Protein AF-A0A150GEH4-F1 (afdb_monomer)

Sequence (224 aa):
MGRQHSASLASLALLVAGAVPAAELPLIIPTVPAAAEEDGPTMVAPDAPSLEVRMNTCTDVAPGTRHTCEQQRLFGKCDAEYMTRYNYCAKTCGRAPCKACDDVQPTSEYNCTQQAEFGKCGESWMIEGGYCARTCNRLPCPPSKQEMEDAALAYSKQQKKARGEGAAAETPAPAPAPTPASVPAPAPAPAPATSPSSAPAPAADSGQAGQDFIPFPGPQGPQK

Foldseek 3Di:
DDDDDDDDDDDDDDDDDDDDDDDDDPPPPPPPPPPPPPPPQPQCAPPHDDLVCLQQDQDAAGSYDPDGLLRCLLQVCCPPPCCVVSVHGCQLAQHPPHNRQDQAAPDPPDGLLVCVVVVVLPPPCCVVVSHSNVNSVPDSHRDDPVSSVVSVVVVVVVVVVVVVVPPDDDDDDDDPDPDDDPDPDDDDDDDDDDDDDDDDDDDDDDDDDDPPDDDDDDDDDDDD

Structure (mmCIF, N/CA/C/O backbone):
data_AF-A0A150GEH4-F1
#
_entry.id   AF-A0A150GEH4-F1
#
loop_
_atom_site.group_PDB
_atom_site.id
_atom_site.type_symbol
_atom_site.label_atom_id
_atom_site.label_alt_id
_atom_site.label_comp_id
_atom_site.label_asym_id
_atom_site.label_entity_id
_atom_site.label_seq_id
_atom_site.pdbx_PDB_ins_code
_atom_site.Cartn_x
_atom_site.Cartn_y
_atom_site.Cartn_z
_atom_site.occupancy
_atom_site.B_iso_or_equiv
_atom_site.auth_seq_id
_atom_site.auth_comp_id
_atom_site.auth_asym_id
_atom_site.auth_atom_id
_atom_site.pdbx_PDB_model_num
ATOM 1 N N . MET A 1 1 ? -53.383 17.070 2.706 1.00 50.44 1 MET A N 1
ATOM 2 C CA . MET A 1 1 ? -53.110 17.279 1.265 1.00 50.44 1 MET A CA 1
ATOM 3 C C . MET A 1 1 ? -52.001 16.300 0.883 1.00 50.44 1 MET A C 1
ATOM 5 O O . MET A 1 1 ? -50.893 16.486 1.339 1.00 50.44 1 MET A O 1
ATOM 9 N N . GLY A 1 2 ? -52.209 15.145 0.257 1.00 55.94 2 GLY A N 1
ATOM 10 C CA . GLY A 1 2 ? -53.138 14.819 -0.818 1.00 55.94 2 GLY A CA 1
ATOM 11 C C . GLY A 1 2 ? -52.381 14.828 -2.147 1.00 55.94 2 GLY A C 1
ATOM 12 O O . GLY A 1 2 ? -52.419 15.841 -2.832 1.00 55.94 2 GLY A O 1
ATOM 13 N N . ARG A 1 3 ? -51.687 13.731 -2.489 1.00 54.00 3 ARG A N 1
ATOM 14 C CA . ARG A 1 3 ? -51.352 13.377 -3.880 1.00 54.00 3 ARG A CA 1
ATOM 15 C C . ARG A 1 3 ? -50.984 11.897 -3.999 1.00 54.00 3 ARG A C 1
ATOM 17 O O . ARG A 1 3 ? -49.867 11.478 -3.722 1.00 54.00 3 ARG A O 1
ATOM 24 N N . GLN A 1 4 ? -52.000 11.135 -4.386 1.00 58.84 4 GLN A N 1
ATOM 25 C CA . GLN A 1 4 ? -51.890 9.854 -5.072 1.00 58.84 4 GLN A CA 1
ATOM 26 C C . GLN A 1 4 ? -51.384 10.096 -6.500 1.00 58.84 4 GLN A C 1
ATOM 28 O O . GLN A 1 4 ? -51.776 11.102 -7.080 1.00 58.84 4 GLN A O 1
ATOM 33 N N . HIS A 1 5 ? -50.591 9.174 -7.047 1.00 51.47 5 HIS A N 1
ATOM 34 C CA . HIS A 1 5 ? -50.600 8.733 -8.453 1.00 51.47 5 HIS A CA 1
ATOM 35 C C . HIS A 1 5 ? -49.928 7.350 -8.453 1.00 51.47 5 HIS A C 1
ATOM 37 O O . HIS A 1 5 ? -48.774 7.225 -8.065 1.00 51.47 5 HIS A O 1
ATOM 43 N N . SER A 1 6 ? -50.703 6.272 -8.535 1.00 60.06 6 SER A N 1
ATOM 44 C CA . SER A 1 6 ? -51.209 5.640 -9.764 1.00 60.06 6 SER A CA 1
ATOM 45 C C . SER A 1 6 ? -50.239 4.590 -10.293 1.00 60.06 6 SER A C 1
ATOM 47 O O . SER A 1 6 ? -49.127 4.879 -10.721 1.00 60.06 6 SER A O 1
ATOM 49 N N . ALA A 1 7 ? -50.728 3.356 -10.233 1.00 50.25 7 ALA A N 1
ATOM 50 C CA . ALA A 1 7 ? -50.153 2.154 -10.796 1.00 50.25 7 ALA A CA 1
ATOM 51 C C . ALA A 1 7 ? -49.955 2.267 -12.315 1.00 50.25 7 ALA A C 1
ATOM 53 O O . ALA A 1 7 ? -50.787 2.851 -13.008 1.00 50.25 7 ALA A O 1
ATOM 54 N N . SER A 1 8 ? -48.915 1.610 -12.831 1.00 60.09 8 SER A N 1
ATOM 55 C CA . SER A 1 8 ? -48.901 1.133 -14.211 1.00 60.09 8 SER A CA 1
ATOM 56 C C . SER A 1 8 ? -48.585 -0.356 -14.208 1.00 60.09 8 SER A C 1
ATOM 58 O O . SER A 1 8 ? -47.516 -0.795 -13.783 1.00 60.09 8 SER A O 1
ATOM 60 N N . LEU A 1 9 ? -49.600 -1.116 -14.600 1.00 51.53 9 LEU A N 1
ATOM 61 C CA . LEU A 1 9 ? -49.586 -2.551 -14.809 1.00 51.53 9 LEU A CA 1
ATOM 62 C C . LEU A 1 9 ? -48.896 -2.882 -16.137 1.00 51.53 9 LEU A C 1
ATOM 64 O O . LEU A 1 9 ? -49.069 -2.181 -17.126 1.00 51.53 9 LEU A O 1
ATOM 68 N N . ALA A 1 10 ? -48.240 -4.040 -16.127 1.00 49.59 10 ALA A N 1
ATOM 69 C CA . ALA A 1 10 ? -48.164 -5.005 -17.217 1.00 49.59 10 ALA A CA 1
ATOM 70 C C . ALA A 1 10 ? -47.554 -4.564 -18.562 1.00 49.59 10 ALA A C 1
ATOM 72 O O . ALA A 1 10 ? -48.184 -3.926 -19.400 1.00 49.59 10 ALA A O 1
ATOM 73 N N . SER A 1 11 ? -46.400 -5.151 -18.877 1.00 58.03 11 SER A N 1
ATOM 74 C CA . SER A 1 11 ? -46.252 -5.827 -20.167 1.00 58.03 11 SER A CA 1
ATOM 75 C C . SER A 1 11 ? -45.396 -7.075 -20.008 1.00 58.03 11 SER A C 1
ATOM 77 O O . SER A 1 11 ? -44.188 -7.036 -19.797 1.00 58.03 11 SER A O 1
ATOM 79 N N . LEU A 1 12 ? -46.123 -8.185 -20.068 1.00 53.19 12 LEU A N 1
ATOM 80 C CA . LEU A 1 12 ? -45.674 -9.536 -20.333 1.00 53.19 12 LEU A CA 1
ATOM 81 C C . LEU A 1 12 ? -44.946 -9.541 -21.689 1.00 53.19 12 LEU A C 1
ATOM 83 O O . LEU A 1 12 ? -45.550 -9.203 -22.704 1.00 53.19 12 LEU A O 1
ATOM 87 N N . ALA A 1 13 ? -43.685 -9.957 -21.725 1.00 56.91 13 ALA A N 1
ATOM 88 C CA . ALA A 1 13 ? -43.035 -10.388 -22.958 1.00 56.91 13 ALA A CA 1
ATOM 89 C C . ALA A 1 13 ? -42.365 -11.734 -22.691 1.00 56.91 13 ALA A C 1
ATOM 91 O O . ALA A 1 13 ? -41.235 -11.838 -22.221 1.00 56.91 13 ALA A O 1
ATOM 92 N N . LEU A 1 14 ? -43.163 -12.765 -22.947 1.00 55.66 14 LEU A N 1
ATOM 93 C CA . LEU A 1 14 ? -42.787 -14.160 -23.059 1.00 55.66 14 LEU A CA 1
ATOM 94 C C . LEU A 1 14 ? -41.805 -14.286 -24.238 1.00 55.66 14 LEU A C 1
ATOM 96 O O . LEU A 1 14 ? -42.205 -14.063 -25.380 1.00 55.66 14 LEU A O 1
ATOM 100 N N . LEU A 1 15 ? -40.541 -14.633 -23.989 1.00 56.28 15 LEU A N 1
ATOM 101 C CA . LEU A 1 15 ? -39.619 -15.031 -25.054 1.00 56.28 15 LEU A CA 1
ATOM 102 C C . LEU A 1 15 ? -39.201 -16.487 -24.857 1.00 56.28 15 LEU A C 1
ATOM 104 O O . LEU A 1 15 ? -38.452 -16.863 -23.961 1.00 56.28 15 LEU A O 1
ATOM 108 N N . VAL A 1 16 ? -39.841 -17.263 -25.722 1.00 58.97 16 VAL A N 1
ATOM 109 C CA . VAL A 1 16 ? -39.728 -18.669 -26.079 1.00 58.97 16 VAL A CA 1
ATOM 110 C C . VAL A 1 16 ? -38.297 -19.207 -26.017 1.00 58.97 16 VAL A C 1
ATOM 112 O O . VAL A 1 16 ? -37.364 -18.642 -26.583 1.00 58.97 16 VAL A O 1
ATOM 115 N N . ALA A 1 17 ? -38.180 -20.369 -25.374 1.00 52.19 17 ALA A N 1
ATOM 116 C CA . ALA A 1 17 ? -37.028 -21.250 -25.402 1.00 52.19 17 ALA A CA 1
ATOM 117 C C . ALA A 1 17 ? -36.706 -21.710 -26.834 1.00 52.19 17 ALA A C 1
ATOM 119 O O . ALA A 1 17 ? -37.522 -22.359 -27.487 1.00 52.19 17 ALA A O 1
ATOM 120 N N . GLY A 1 18 ? -35.491 -21.414 -27.293 1.00 48.94 18 GLY A N 1
ATOM 121 C CA . GLY A 1 18 ? -34.882 -22.027 -28.469 1.00 48.94 18 GLY A CA 1
ATOM 122 C C . GLY A 1 18 ? -33.738 -22.934 -28.033 1.00 48.94 18 GLY A C 1
ATOM 123 O O . GLY A 1 18 ? -32.644 -22.455 -27.750 1.00 48.94 18 GLY A O 1
ATOM 124 N N . ALA A 1 19 ? -34.002 -24.238 -27.956 1.00 46.84 19 ALA A N 1
ATOM 125 C CA . ALA A 1 19 ? -32.971 -25.261 -27.852 1.00 46.84 19 ALA A CA 1
ATOM 126 C C . ALA A 1 19 ? -32.267 -25.383 -29.211 1.00 46.84 19 ALA A C 1
ATOM 128 O O . ALA A 1 19 ? -32.908 -25.695 -30.214 1.00 46.84 19 ALA A O 1
ATOM 129 N N . VAL A 1 20 ? -30.960 -25.121 -29.246 1.00 56.00 20 VAL A N 1
ATOM 130 C CA . VAL A 1 20 ? -30.128 -25.320 -30.438 1.00 56.00 20 VAL A CA 1
ATOM 131 C C . VAL A 1 20 ? -29.410 -26.666 -30.287 1.00 56.00 20 VAL A C 1
ATOM 133 O O . VAL A 1 20 ? -28.774 -26.881 -29.252 1.00 56.00 20 VAL A O 1
ATOM 136 N N . PRO A 1 21 ? -29.519 -27.593 -31.256 1.00 49.38 21 PRO A N 1
ATOM 137 C CA . PRO A 1 21 ? -28.840 -28.877 -31.185 1.00 49.38 21 PRO A CA 1
ATOM 138 C C . PRO A 1 21 ? -27.325 -28.704 -31.329 1.00 49.38 21 PRO A C 1
ATOM 140 O O . PRO A 1 21 ? -26.840 -27.946 -32.170 1.00 49.38 21 PRO A O 1
ATOM 143 N N . ALA A 1 22 ? -26.598 -29.448 -30.497 1.00 51.19 22 ALA A N 1
ATOM 144 C CA . ALA A 1 22 ? -25.159 -29.625 -30.570 1.00 51.19 22 ALA A CA 1
ATOM 145 C C . ALA A 1 22 ? -24.786 -30.295 -31.901 1.00 51.19 22 ALA A C 1
ATOM 147 O O . ALA A 1 22 ? -24.994 -31.492 -32.087 1.00 51.19 22 ALA A O 1
ATOM 148 N N . ALA A 1 23 ? -24.248 -29.508 -32.828 1.00 48.34 23 ALA A N 1
ATOM 149 C CA . ALA A 1 23 ? -23.474 -30.015 -33.947 1.00 48.34 23 ALA A CA 1
ATOM 150 C C . ALA A 1 23 ? -21.998 -29.968 -33.542 1.00 48.34 23 ALA A C 1
ATOM 152 O O . ALA A 1 23 ? -21.401 -28.896 -33.440 1.00 48.34 23 ALA A O 1
ATOM 153 N N . GLU A 1 24 ? -21.437 -31.146 -33.271 1.00 53.56 24 GLU A N 1
ATOM 154 C CA . GLU A 1 24 ? -19.998 -31.363 -33.186 1.00 53.56 24 GLU A CA 1
ATOM 155 C C . GLU A 1 24 ? -19.352 -31.006 -34.529 1.00 53.56 24 GLU A C 1
ATOM 157 O O . GLU A 1 24 ? -19.549 -31.675 -35.542 1.00 53.56 24 GLU A O 1
ATOM 162 N N . LEU A 1 25 ? -18.556 -29.942 -34.521 1.00 57.78 25 LEU A N 1
ATOM 163 C CA . LEU A 1 25 ? -17.506 -29.711 -35.501 1.00 57.78 25 LEU A CA 1
ATOM 164 C C . LEU A 1 25 ? -16.174 -29.940 -34.779 1.00 57.78 25 LEU A C 1
ATOM 166 O O . LEU A 1 25 ? -15.948 -29.302 -33.746 1.00 57.78 25 LEU A O 1
ATOM 170 N N . PRO A 1 26 ? -15.273 -30.801 -35.288 1.00 57.47 26 PRO A N 1
ATOM 171 C CA . PRO A 1 26 ? -13.915 -30.866 -34.780 1.00 57.47 26 PRO A CA 1
ATOM 172 C C . PRO A 1 26 ? -13.216 -29.552 -35.140 1.00 57.47 26 PRO A C 1
ATOM 174 O O . PRO A 1 26 ? -12.715 -29.369 -36.250 1.00 57.47 26 PRO A O 1
ATOM 177 N N . LEU A 1 27 ? -13.204 -28.610 -34.196 1.00 48.94 27 LEU A N 1
ATOM 178 C CA . LEU A 1 27 ? -12.281 -27.487 -34.226 1.00 48.94 27 LEU A CA 1
ATOM 179 C C . LEU A 1 27 ? -10.877 -28.062 -34.061 1.00 48.94 27 LEU A C 1
ATOM 181 O O . LEU A 1 27 ? -10.396 -28.306 -32.957 1.00 48.94 27 LEU A O 1
ATOM 185 N N . ILE A 1 28 ? -10.225 -28.279 -35.198 1.00 59.44 28 ILE A N 1
ATOM 186 C CA . ILE A 1 28 ? -8.775 -28.319 -35.299 1.00 59.44 28 ILE A CA 1
ATOM 187 C C . ILE A 1 28 ? -8.320 -26.917 -34.895 1.00 59.44 28 ILE A C 1
ATOM 189 O O . ILE A 1 28 ? -8.289 -25.994 -35.707 1.00 59.44 28 ILE A O 1
ATOM 193 N N . ILE A 1 29 ? -8.070 -26.734 -33.600 1.00 61.09 29 ILE A N 1
ATOM 194 C CA . ILE A 1 29 ? -7.433 -25.532 -33.079 1.00 61.09 29 ILE A CA 1
ATOM 195 C C . ILE A 1 29 ? -6.031 -25.532 -33.693 1.00 61.09 29 ILE A C 1
ATOM 197 O O . ILE A 1 29 ? -5.277 -26.476 -33.440 1.00 61.09 29 ILE A O 1
ATO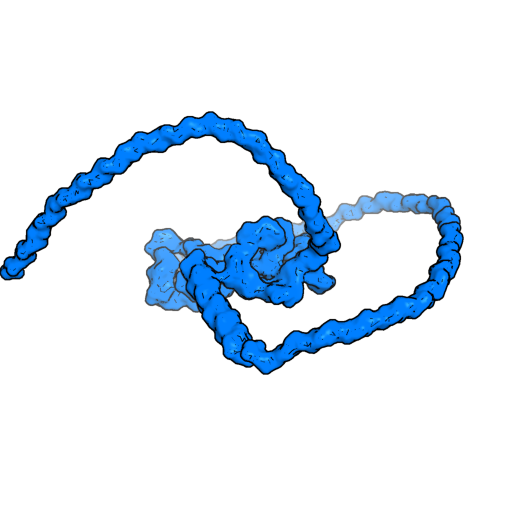M 201 N N . PRO A 1 30 ? -5.648 -24.534 -34.510 1.00 46.34 30 PRO A N 1
ATOM 202 C CA . PRO A 1 30 ? -4.249 -24.370 -34.842 1.00 46.34 30 PRO A CA 1
ATOM 203 C C . PRO A 1 30 ? -3.533 -24.128 -33.516 1.00 46.34 30 PRO A C 1
ATOM 205 O O . PRO A 1 30 ? -3.757 -23.112 -32.857 1.00 46.34 30 PRO A O 1
ATOM 208 N N . THR A 1 31 ? -2.706 -25.084 -33.096 1.00 55.12 31 THR A N 1
ATOM 209 C CA . THR A 1 31 ? -1.668 -24.846 -32.099 1.00 55.12 31 THR A CA 1
ATOM 210 C C . THR A 1 31 ? -0.740 -23.813 -32.713 1.00 55.12 31 THR A C 1
ATOM 212 O O . THR A 1 31 ? 0.242 -24.139 -33.373 1.00 55.12 31 THR A O 1
ATOM 215 N N . VAL A 1 32 ? -1.110 -22.544 -32.563 1.00 52.19 32 VAL A N 1
ATOM 216 C CA . VAL A 1 32 ? -0.176 -21.447 -32.717 1.00 52.19 32 VAL A CA 1
ATOM 217 C C . VAL A 1 32 ? 0.863 -21.733 -31.641 1.00 52.19 32 VAL A C 1
ATOM 219 O O . VAL A 1 32 ? 0.484 -21.792 -30.465 1.00 52.19 32 VAL A O 1
ATOM 222 N N . PRO A 1 33 ? 2.132 -22.004 -31.989 1.00 44.50 33 PRO A N 1
ATOM 223 C CA . PRO A 1 33 ? 3.159 -21.960 -30.976 1.00 44.50 33 PRO A CA 1
ATOM 224 C C . PRO A 1 33 ? 3.062 -20.545 -30.424 1.00 44.50 33 PRO A C 1
ATOM 226 O O . PRO A 1 33 ? 3.241 -19.571 -31.159 1.00 44.50 33 PRO A O 1
ATOM 229 N N . ALA A 1 34 ? 2.673 -20.436 -29.153 1.00 44.03 34 ALA A N 1
ATOM 230 C CA . ALA A 1 34 ? 2.977 -19.252 -28.390 1.00 44.03 34 ALA A CA 1
ATOM 231 C C . ALA A 1 34 ? 4.451 -19.005 -28.681 1.00 44.03 34 ALA A C 1
ATOM 233 O O . ALA A 1 34 ? 5.289 -19.859 -28.381 1.00 44.03 34 ALA A O 1
ATOM 234 N N . ALA A 1 35 ? 4.743 -17.908 -29.379 1.00 38.00 35 ALA A N 1
ATOM 235 C CA . ALA A 1 35 ? 6.059 -17.333 -29.309 1.00 38.00 35 ALA A CA 1
ATOM 236 C C . ALA A 1 35 ? 6.307 -17.221 -27.809 1.00 38.00 35 ALA A C 1
ATOM 238 O O . ALA A 1 35 ? 5.648 -16.445 -27.115 1.00 38.00 35 ALA A O 1
ATOM 239 N N . ALA A 1 36 ? 7.131 -18.134 -27.307 1.00 42.88 36 ALA A N 1
ATOM 240 C CA . ALA A 1 36 ? 7.768 -17.984 -26.036 1.00 42.88 36 ALA A CA 1
ATOM 241 C C . ALA A 1 36 ? 8.546 -16.682 -26.199 1.00 42.88 36 ALA A C 1
ATOM 243 O O . ALA A 1 36 ? 9.630 -16.656 -26.779 1.00 42.88 36 ALA A O 1
ATOM 244 N N . GLU A 1 37 ? 7.939 -15.573 -25.781 1.00 42.69 37 GLU A N 1
ATOM 245 C CA . GLU A 1 37 ? 8.734 -14.514 -25.203 1.00 42.69 37 GLU A CA 1
ATOM 246 C C . GLU A 1 37 ? 9.426 -15.180 -24.023 1.00 42.69 37 GLU A C 1
ATOM 248 O O . GLU A 1 37 ? 8.883 -15.303 -22.927 1.00 42.69 37 GLU A O 1
ATOM 253 N N . GLU A 1 38 ? 10.627 -15.680 -24.288 1.00 45.56 38 GLU A N 1
ATOM 254 C CA . GLU A 1 38 ? 11.628 -15.981 -23.282 1.00 45.56 38 GLU A CA 1
ATOM 255 C C . GLU A 1 38 ? 12.129 -14.664 -22.664 1.00 45.56 38 GLU A C 1
ATOM 257 O O . GLU A 1 38 ? 13.325 -14.422 -22.561 1.00 45.56 38 GLU A O 1
ATOM 262 N N . ASP A 1 39 ? 11.210 -13.798 -22.228 1.00 44.72 39 ASP A N 1
ATOM 263 C CA . ASP A 1 39 ? 11.469 -12.859 -21.145 1.00 44.72 39 ASP A CA 1
ATOM 264 C C . ASP A 1 39 ? 11.156 -13.632 -19.862 1.00 44.72 39 ASP A C 1
ATOM 266 O O . ASP A 1 39 ? 10.099 -13.515 -19.234 1.00 44.72 39 ASP A O 1
ATOM 270 N N . GLY A 1 40 ? 12.072 -14.547 -19.529 1.00 47.03 40 GLY A N 1
ATOM 271 C CA . GLY A 1 40 ? 12.089 -15.172 -18.216 1.00 47.03 40 GLY A CA 1
ATOM 272 C C . GLY A 1 40 ? 12.002 -14.070 -17.157 1.00 47.03 40 GLY A C 1
ATOM 273 O O . GLY A 1 40 ? 12.552 -12.988 -17.365 1.00 47.03 40 GLY A O 1
ATOM 274 N N . PRO A 1 41 ? 11.297 -14.295 -16.036 1.00 48.12 41 PRO A N 1
ATOM 275 C CA . PRO A 1 41 ? 10.984 -13.253 -15.078 1.00 48.12 41 PRO A CA 1
ATOM 276 C C . PRO A 1 41 ? 12.265 -12.684 -14.468 1.00 48.12 41 PRO A C 1
ATOM 278 O O . PRO A 1 41 ? 12.675 -13.063 -13.375 1.00 48.12 41 PRO A O 1
ATOM 281 N N . THR A 1 42 ? 12.803 -11.638 -15.086 1.00 50.88 42 THR A N 1
ATOM 282 C CA . THR A 1 42 ? 13.604 -10.626 -14.400 1.00 50.88 42 THR A CA 1
ATOM 283 C C . THR A 1 42 ? 12.633 -9.724 -13.622 1.00 50.88 42 THR A C 1
ATOM 285 O O . THR A 1 42 ? 12.670 -8.502 -13.690 1.00 50.88 42 THR A O 1
ATOM 288 N N . MET A 1 43 ? 11.681 -10.342 -12.908 1.00 57.34 43 MET A N 1
ATOM 289 C CA . MET A 1 43 ? 10.654 -9.693 -12.081 1.00 57.34 43 MET A CA 1
ATOM 290 C C . MET A 1 43 ? 11.183 -9.378 -10.682 1.00 57.34 43 MET A C 1
ATOM 292 O O . MET A 1 43 ? 10.424 -9.258 -9.720 1.00 57.34 43 MET A O 1
ATOM 296 N N . VAL A 1 44 ? 12.500 -9.309 -10.545 1.00 59.44 44 VAL A N 1
ATOM 297 C CA . VAL A 1 44 ? 13.177 -8.859 -9.345 1.00 59.44 44 VAL A CA 1
ATOM 298 C C . VAL A 1 44 ? 13.893 -7.599 -9.779 1.00 59.44 44 VAL A C 1
ATOM 300 O O . VAL A 1 44 ? 14.786 -7.659 -10.622 1.00 59.44 44 VAL A O 1
ATOM 303 N N . ALA A 1 45 ? 13.453 -6.450 -9.260 1.00 64.94 45 ALA A N 1
ATOM 304 C CA . ALA A 1 45 ? 14.226 -5.227 -9.420 1.00 64.94 45 ALA A CA 1
ATOM 305 C C . ALA A 1 45 ? 15.683 -5.534 -9.017 1.00 64.94 45 ALA A C 1
ATOM 307 O O . ALA A 1 45 ? 15.877 -6.243 -8.027 1.00 64.94 45 ALA A O 1
ATOM 308 N N . PRO A 1 46 ? 16.694 -5.057 -9.761 1.00 66.69 46 PRO A N 1
ATOM 309 C CA . PRO A 1 46 ? 18.096 -5.407 -9.508 1.00 66.69 46 PRO A CA 1
ATOM 310 C C . PRO A 1 46 ? 18.547 -5.070 -8.076 1.00 66.69 46 PRO A C 1
ATOM 312 O O . PRO A 1 46 ? 19.448 -5.715 -7.551 1.00 66.69 46 PRO A O 1
ATOM 315 N N . ASP A 1 47 ? 17.853 -4.133 -7.425 1.00 72.44 47 ASP A N 1
ATOM 316 C CA . ASP A 1 47 ? 18.090 -3.691 -6.049 1.00 72.44 47 ASP A CA 1
ATOM 317 C C . ASP A 1 47 ? 17.089 -4.266 -5.027 1.00 72.44 47 ASP A C 1
ATOM 319 O O . ASP A 1 47 ? 16.999 -3.796 -3.891 1.00 72.44 47 ASP A O 1
ATOM 323 N N . ALA A 1 48 ? 16.272 -5.252 -5.410 1.00 76.00 48 ALA A N 1
ATOM 324 C CA . ALA A 1 48 ? 15.293 -5.828 -4.501 1.00 76.00 48 ALA A CA 1
ATOM 325 C C . ALA A 1 48 ? 15.992 -6.656 -3.404 1.00 76.00 48 ALA A C 1
ATOM 327 O O . ALA A 1 48 ? 16.776 -7.557 -3.717 1.00 76.00 48 ALA A O 1
ATOM 328 N N . PRO A 1 49 ? 15.664 -6.436 -2.117 1.00 83.94 49 PRO A N 1
ATOM 329 C CA . PRO A 1 49 ? 16.151 -7.282 -1.039 1.00 83.94 49 PRO A CA 1
ATOM 330 C C . PRO A 1 49 ? 15.675 -8.734 -1.205 1.00 83.94 49 PRO A C 1
ATOM 332 O O . PRO A 1 49 ? 14.707 -9.033 -1.924 1.00 83.94 49 PRO A O 1
ATOM 335 N N . SER A 1 50 ? 16.352 -9.651 -0.508 1.00 87.94 50 SER A N 1
ATOM 336 C CA . SER A 1 50 ? 16.003 -11.073 -0.526 1.00 87.94 50 SER A CA 1
ATOM 337 C C . SER A 1 50 ? 14.539 -11.294 -0.128 1.00 87.94 50 SER A C 1
ATOM 339 O O . SER A 1 50 ? 13.931 -10.483 0.577 1.00 87.94 50 SER A O 1
ATOM 341 N N . LEU A 1 51 ? 13.951 -12.393 -0.605 1.00 87.94 51 LEU A N 1
ATOM 342 C CA . LEU A 1 51 ? 12.556 -12.727 -0.306 1.00 87.94 51 LEU A CA 1
ATOM 343 C C . LEU A 1 51 ? 12.301 -12.798 1.206 1.00 87.94 51 LEU A C 1
ATOM 345 O O . LEU A 1 51 ? 11.301 -12.269 1.676 1.00 87.94 51 LEU A O 1
ATOM 349 N N . GLU A 1 52 ? 13.241 -13.373 1.956 1.00 89.12 52 GLU A N 1
ATOM 350 C CA . GLU A 1 52 ? 13.185 -13.463 3.418 1.00 89.12 52 GLU A CA 1
ATOM 351 C C . GLU A 1 52 ? 13.076 -12.080 4.073 1.00 89.12 52 GLU A C 1
ATOM 353 O O . GLU A 1 52 ? 12.198 -11.830 4.897 1.00 89.12 52 GLU A O 1
ATOM 358 N N . VAL A 1 53 ? 13.919 -11.133 3.646 1.00 88.75 53 VAL A N 1
ATOM 359 C CA . VAL A 1 53 ? 13.861 -9.753 4.141 1.00 88.75 53 VAL A CA 1
ATOM 360 C C . VAL A 1 53 ? 12.512 -9.129 3.797 1.00 88.75 53 VAL A C 1
ATOM 362 O O . VAL A 1 53 ? 11.908 -8.496 4.656 1.00 88.75 53 VAL A O 1
ATOM 365 N N . ARG A 1 54 ? 11.988 -9.341 2.586 1.00 89.25 54 ARG A N 1
ATOM 366 C CA . ARG A 1 54 ? 10.671 -8.816 2.188 1.00 89.25 54 ARG A CA 1
ATOM 367 C C . ARG A 1 54 ? 9.512 -9.429 2.967 1.00 89.25 54 ARG A C 1
ATOM 369 O O . ARG A 1 54 ? 8.539 -8.734 3.225 1.00 89.25 54 ARG A O 1
ATOM 376 N N . MET A 1 55 ? 9.589 -10.702 3.337 1.00 86.62 55 MET A N 1
ATOM 377 C CA . MET A 1 55 ? 8.557 -11.378 4.131 1.00 86.62 55 MET A CA 1
ATOM 378 C C . MET A 1 55 ? 8.572 -10.933 5.601 1.00 86.62 55 MET A C 1
ATOM 380 O O . MET A 1 55 ? 7.516 -10.882 6.224 1.00 86.62 55 MET A O 1
ATOM 384 N N . ASN A 1 56 ? 9.733 -10.539 6.133 1.00 86.38 56 ASN A N 1
ATOM 385 C CA . ASN A 1 56 ? 9.889 -10.153 7.541 1.00 86.38 56 ASN A CA 1
ATOM 386 C C . ASN A 1 56 ? 9.921 -8.637 7.782 1.00 86.38 56 ASN A C 1
ATOM 388 O O . ASN A 1 56 ? 9.830 -8.188 8.924 1.00 86.38 56 ASN A O 1
ATOM 392 N N . THR A 1 57 ? 10.027 -7.825 6.728 1.00 85.88 57 THR A N 1
ATOM 393 C CA . THR A 1 57 ? 10.044 -6.362 6.833 1.00 85.88 57 THR A CA 1
ATOM 394 C C . THR A 1 57 ? 8.935 -5.722 6.012 1.00 85.88 57 THR A C 1
ATOM 396 O O . THR A 1 57 ? 8.611 -6.144 4.903 1.00 85.88 57 THR A O 1
ATOM 399 N N . CYS A 1 58 ? 8.348 -4.656 6.553 1.00 86.56 58 CYS A N 1
ATOM 400 C CA . CYS A 1 58 ? 7.352 -3.874 5.836 1.00 86.56 58 CYS A CA 1
ATOM 401 C C . CYS A 1 58 ? 8.044 -2.953 4.820 1.00 86.56 58 CYS A C 1
ATOM 403 O O . CYS A 1 58 ? 8.407 -1.818 5.136 1.00 86.56 58 CYS A O 1
ATOM 405 N N . THR A 1 59 ? 8.255 -3.452 3.601 1.00 86.38 59 THR A N 1
ATOM 406 C CA . THR A 1 59 ? 8.941 -2.721 2.525 1.00 86.38 59 THR A CA 1
ATOM 407 C C . THR A 1 59 ? 8.056 -2.529 1.298 1.00 86.38 59 THR A C 1
ATOM 409 O O . THR A 1 59 ? 7.088 -3.258 1.070 1.00 86.38 59 THR A O 1
ATOM 412 N N . ASP A 1 60 ? 8.384 -1.502 0.514 1.00 88.88 60 ASP A N 1
ATOM 413 C CA . ASP A 1 60 ? 7.676 -1.155 -0.716 1.00 88.88 60 ASP A CA 1
ATOM 414 C C . ASP A 1 60 ? 8.565 -1.379 -1.939 1.00 88.88 60 ASP A C 1
ATOM 416 O O . ASP A 1 60 ? 9.042 -0.451 -2.586 1.00 88.88 60 ASP A O 1
ATOM 420 N N . VAL A 1 61 ? 8.866 -2.650 -2.199 1.00 91.06 61 VAL A N 1
ATOM 421 C CA . VAL A 1 61 ? 9.739 -3.052 -3.304 1.00 91.06 61 VAL A CA 1
ATOM 422 C C . VAL A 1 61 ? 8.878 -3.336 -4.523 1.00 91.06 61 VAL A C 1
ATOM 424 O O . VAL A 1 61 ? 7.999 -4.195 -4.461 1.00 91.06 61 VAL A O 1
ATOM 427 N N . ALA A 1 62 ? 9.126 -2.640 -5.629 1.00 90.31 62 ALA A N 1
ATOM 428 C CA . ALA A 1 62 ? 8.452 -2.928 -6.886 1.00 90.31 62 ALA A CA 1
ATOM 429 C C . ALA A 1 62 ? 9.066 -4.176 -7.556 1.00 90.31 62 ALA A C 1
ATOM 431 O O . ALA A 1 62 ? 10.280 -4.371 -7.498 1.00 90.31 62 ALA A O 1
ATOM 432 N N . PRO A 1 63 ? 8.265 -5.003 -8.247 1.00 86.00 63 PRO A N 1
ATOM 433 C CA . PRO A 1 63 ? 8.746 -6.155 -9.021 1.00 86.00 63 PRO A CA 1
ATOM 434 C C . PRO A 1 63 ? 9.564 -5.753 -10.263 1.00 86.00 63 PRO A C 1
ATOM 436 O O . PRO A 1 63 ? 10.093 -6.607 -10.960 1.00 86.00 63 PRO A O 1
ATOM 439 N N . GLY A 1 64 ? 9.647 -4.462 -10.588 1.00 85.31 64 GLY A N 1
ATOM 440 C CA . GLY A 1 64 ? 10.427 -3.950 -11.709 1.00 85.31 64 GLY A CA 1
ATOM 441 C C . GLY A 1 64 ? 10.434 -2.424 -11.736 1.00 85.31 64 GLY A C 1
ATOM 442 O O . GLY A 1 64 ? 9.797 -1.776 -10.910 1.00 85.31 64 GLY A O 1
ATOM 443 N N . THR A 1 65 ? 11.134 -1.844 -12.708 1.00 82.12 65 THR A N 1
ATOM 444 C CA . THR A 1 65 ? 11.341 -0.386 -12.812 1.00 82.12 65 THR A CA 1
ATOM 445 C C . THR A 1 65 ? 10.232 0.345 -13.571 1.00 82.12 65 THR A C 1
ATOM 447 O O . THR A 1 65 ? 10.074 1.553 -13.426 1.00 82.12 65 THR A O 1
ATOM 450 N N . ARG A 1 66 ? 9.434 -0.380 -14.364 1.00 84.31 66 ARG A N 1
ATOM 451 C CA . ARG A 1 66 ? 8.377 0.184 -15.224 1.00 84.31 66 ARG A CA 1
ATOM 452 C C . ARG A 1 66 ? 7.190 0.774 -14.462 1.00 84.31 66 ARG A C 1
ATOM 454 O O . ARG A 1 66 ? 6.556 1.708 -14.947 1.00 84.31 66 ARG A O 1
ATOM 461 N N . HIS A 1 67 ? 6.869 0.211 -13.299 1.00 87.12 67 HIS A N 1
ATOM 462 C CA . HIS A 1 67 ? 5.725 0.628 -12.497 1.00 87.12 67 HIS A CA 1
ATOM 463 C C . HIS A 1 67 ? 6.104 0.679 -11.027 1.00 87.12 67 HIS A C 1
ATOM 465 O O . HIS A 1 67 ? 6.519 -0.333 -10.457 1.00 87.12 67 HIS A O 1
ATOM 471 N N . THR A 1 68 ? 5.900 1.842 -10.413 1.00 90.56 68 THR A N 1
ATOM 472 C CA . THR A 1 68 ? 6.049 2.007 -8.967 1.00 90.56 68 THR A CA 1
ATOM 473 C C . THR A 1 68 ? 4.983 1.202 -8.230 1.00 90.56 68 THR A C 1
ATOM 475 O O . THR A 1 68 ? 3.935 0.860 -8.786 1.00 90.56 68 THR A O 1
ATOM 478 N N . CYS A 1 69 ? 5.222 0.913 -6.954 1.00 90.56 69 CYS A N 1
ATOM 479 C CA . CYS A 1 69 ? 4.242 0.227 -6.119 1.00 90.56 69 CYS A CA 1
ATOM 480 C C . CYS A 1 69 ? 2.899 0.954 -6.046 1.00 90.56 69 CYS A C 1
ATOM 482 O O . CYS A 1 69 ? 1.850 0.317 -6.098 1.00 90.56 69 CYS A O 1
ATOM 484 N N . GLU A 1 70 ? 2.931 2.284 -6.038 1.00 87.00 70 GLU A N 1
ATOM 485 C CA . GLU A 1 70 ? 1.734 3.117 -6.086 1.00 87.00 70 GLU A CA 1
ATOM 486 C C . GLU A 1 70 ? 0.943 2.921 -7.386 1.00 87.00 70 GLU A C 1
ATOM 488 O O . GLU A 1 70 ? -0.264 2.698 -7.358 1.00 87.00 70 GLU A O 1
ATOM 493 N N . GLN A 1 71 ? 1.618 2.913 -8.537 1.00 88.88 71 GLN A N 1
ATOM 494 C CA . GLN A 1 71 ? 0.959 2.635 -9.815 1.00 88.88 71 GLN A CA 1
ATOM 495 C C . GLN A 1 71 ? 0.358 1.226 -9.834 1.00 88.88 71 GLN A C 1
ATOM 497 O O . GLN A 1 71 ? -0.774 1.044 -10.271 1.00 88.88 71 GLN A O 1
ATOM 502 N N . GLN A 1 72 ? 1.071 0.229 -9.306 1.00 90.00 72 GLN A N 1
ATOM 503 C CA . GLN A 1 72 ? 0.551 -1.139 -9.242 1.00 90.00 72 GLN A CA 1
ATOM 504 C C . GLN A 1 72 ? -0.643 -1.287 -8.298 1.00 90.00 72 GLN A C 1
ATOM 506 O O . GLN A 1 72 ? -1.561 -2.052 -8.602 1.00 90.00 72 GLN A O 1
ATOM 511 N N . ARG A 1 73 ? -0.675 -0.523 -7.204 1.00 84.94 73 ARG A N 1
ATOM 512 C CA . ARG A 1 73 ? -1.844 -0.402 -6.330 1.00 84.94 73 ARG A CA 1
ATOM 513 C C . ARG A 1 73 ? -3.040 0.175 -7.080 1.00 84.94 73 ARG A C 1
ATOM 515 O O . ARG A 1 73 ? -4.112 -0.417 -7.038 1.00 84.94 73 ARG A O 1
ATOM 522 N N . LEU A 1 74 ? -2.849 1.266 -7.822 1.00 82.12 74 LEU A N 1
ATOM 523 C CA . LEU A 1 74 ? -3.908 1.872 -8.640 1.00 82.12 74 LEU A CA 1
ATOM 524 C C . LEU A 1 74 ? -4.394 0.948 -9.768 1.00 82.12 74 LEU A C 1
ATOM 526 O O . LEU A 1 74 ? -5.548 1.029 -10.173 1.00 82.12 74 LEU A O 1
ATOM 530 N N . PHE A 1 75 ? -3.545 0.040 -10.254 1.00 87.25 75 PHE A N 1
ATOM 531 C CA . PHE A 1 75 ? -3.918 -0.979 -11.241 1.00 87.25 75 PHE A CA 1
ATOM 532 C C . PHE A 1 75 ? -4.616 -2.207 -10.636 1.00 87.25 75 PHE A C 1
ATOM 534 O O . PHE A 1 75 ? -4.879 -3.167 -11.363 1.00 87.25 75 PHE A O 1
ATOM 541 N N . GLY A 1 76 ? -4.867 -2.227 -9.323 1.00 85.38 76 GLY A N 1
ATOM 542 C CA . GLY A 1 76 ? -5.483 -3.365 -8.639 1.00 85.38 76 GLY A CA 1
ATOM 543 C C . GLY A 1 76 ? -4.621 -4.627 -8.653 1.00 85.38 76 GLY A C 1
ATOM 544 O O . GLY A 1 76 ? -5.138 -5.739 -8.630 1.00 85.38 76 GLY A O 1
ATOM 545 N N . LYS A 1 77 ? -3.291 -4.481 -8.718 1.00 89.31 77 LYS A N 1
ATOM 546 C CA . LYS A 1 77 ? -2.356 -5.619 -8.736 1.00 89.31 77 LYS A CA 1
ATOM 547 C C . LYS A 1 77 ? -1.996 -6.120 -7.340 1.00 89.31 77 LYS A C 1
ATOM 549 O O . LYS A 1 77 ? -1.252 -7.086 -7.241 1.00 89.31 77 LYS A O 1
ATOM 554 N N . CYS A 1 78 ? -2.499 -5.508 -6.268 1.00 88.06 78 CYS A N 1
ATOM 555 C CA . CYS A 1 78 ? -2.133 -5.888 -4.901 1.00 88.06 78 CYS A CA 1
ATOM 556 C C . CYS A 1 78 ? -2.432 -7.355 -4.556 1.00 88.06 78 CYS A C 1
ATOM 558 O O . CYS A 1 78 ? -1.693 -7.939 -3.767 1.00 88.06 78 CYS A O 1
ATOM 560 N N . ASP A 1 79 ? -3.424 -7.965 -5.201 1.00 87.38 79 ASP A N 1
ATOM 561 C CA . ASP A 1 79 ? -3.781 -9.375 -5.002 1.00 87.38 79 ASP A CA 1
ATOM 562 C C . ASP A 1 79 ? -3.243 -10.298 -6.106 1.00 87.38 79 ASP A C 1
ATOM 564 O O . ASP A 1 79 ? -3.537 -11.492 -6.128 1.00 87.38 79 ASP A O 1
ATOM 568 N N . ALA A 1 80 ? -2.450 -9.769 -7.044 1.00 89.88 80 ALA A N 1
ATOM 569 C CA . ALA A 1 80 ? -1.840 -10.588 -8.080 1.00 89.88 80 ALA A CA 1
ATOM 570 C C . ALA A 1 80 ? -0.897 -11.621 -7.450 1.00 89.88 80 ALA A C 1
ATOM 572 O O . ALA A 1 80 ? -0.131 -11.304 -6.540 1.00 89.88 80 ALA A O 1
ATOM 573 N N . GLU A 1 81 ? -0.904 -12.845 -7.979 1.00 89.25 81 GLU A N 1
ATOM 574 C CA . GLU A 1 81 ? -0.142 -13.972 -7.428 1.00 89.25 81 GLU A CA 1
ATOM 575 C C . GLU A 1 81 ? 1.348 -13.646 -7.235 1.00 89.25 81 GLU A C 1
ATOM 577 O O . GLU A 1 81 ? 1.928 -13.948 -6.199 1.00 89.25 81 GLU A O 1
ATOM 582 N N . TYR A 1 82 ? 1.980 -12.972 -8.197 1.00 88.31 82 TYR A N 1
ATOM 583 C CA . TYR A 1 82 ? 3.388 -12.590 -8.077 1.00 88.31 82 TYR A CA 1
ATOM 584 C C . TYR A 1 82 ? 3.624 -11.493 -7.018 1.00 88.31 82 TYR A C 1
ATOM 586 O O . TYR A 1 82 ? 4.710 -11.417 -6.448 1.00 88.31 82 TYR A O 1
ATOM 594 N N . MET A 1 83 ? 2.631 -10.648 -6.718 1.00 89.62 83 MET A N 1
ATOM 595 C CA . MET A 1 83 ? 2.735 -9.618 -5.675 1.00 89.62 83 MET A CA 1
ATOM 596 C C . MET A 1 83 ? 2.622 -10.237 -4.284 1.00 89.62 83 MET A C 1
ATOM 598 O O . MET A 1 83 ? 3.363 -9.849 -3.381 1.00 89.62 83 MET A O 1
ATOM 602 N N . THR A 1 84 ? 1.743 -11.227 -4.122 1.00 88.88 84 THR A N 1
ATOM 603 C CA . THR A 1 84 ? 1.534 -11.937 -2.854 1.00 88.88 84 THR A CA 1
ATOM 604 C C . THR A 1 84 ? 2.623 -12.978 -2.595 1.00 88.88 84 THR A C 1
ATOM 606 O O . THR A 1 84 ? 3.194 -12.990 -1.507 1.00 88.88 84 THR A O 1
ATOM 609 N N . ARG A 1 85 ? 3.006 -13.780 -3.600 1.00 88.69 85 ARG A N 1
ATOM 610 C CA . ARG A 1 85 ? 4.056 -14.813 -3.489 1.00 88.69 85 ARG A CA 1
ATOM 611 C C . ARG A 1 85 ? 5.429 -14.241 -3.138 1.00 88.69 85 ARG A C 1
ATOM 613 O O . ARG A 1 85 ? 6.172 -14.873 -2.397 1.00 88.69 85 ARG A O 1
ATOM 620 N N . TYR A 1 86 ? 5.775 -13.070 -3.672 1.00 88.69 86 TYR A N 1
ATOM 621 C CA . TYR A 1 86 ? 7.103 -12.465 -3.492 1.00 88.69 86 TYR A CA 1
ATOM 622 C C . TYR A 1 86 ? 7.106 -11.222 -2.584 1.00 88.69 86 TYR A C 1
ATOM 624 O O . TYR A 1 86 ? 8.101 -10.498 -2.518 1.00 88.69 86 TYR A O 1
ATOM 632 N N . ASN A 1 87 ? 5.989 -10.949 -1.910 1.00 88.88 87 ASN A N 1
ATOM 633 C CA . ASN A 1 87 ? 5.754 -9.772 -1.071 1.00 88.88 87 ASN A CA 1
ATOM 634 C C . ASN A 1 87 ? 6.131 -8.414 -1.691 1.00 88.88 87 ASN A C 1
ATOM 636 O O . ASN A 1 87 ? 6.641 -7.521 -1.012 1.00 88.88 87 ASN A O 1
ATOM 640 N N . TYR A 1 88 ? 5.895 -8.229 -2.988 1.00 91.12 88 TYR A N 1
ATOM 641 C CA . TYR A 1 88 ? 6.177 -6.950 -3.635 1.00 91.12 88 TYR A CA 1
ATOM 642 C C . TYR A 1 88 ? 5.160 -5.891 -3.254 1.00 91.12 88 TYR A C 1
ATOM 644 O O . TYR A 1 88 ? 3.959 -6.141 -3.280 1.00 91.12 88 TYR A O 1
ATOM 652 N N . CYS A 1 89 ? 5.628 -4.682 -2.971 1.00 91.25 89 CYS A N 1
ATOM 653 C CA . CYS A 1 89 ? 4.771 -3.570 -2.580 1.00 91.25 89 CYS A CA 1
ATOM 654 C C . CYS A 1 89 ? 3.929 -3.870 -1.331 1.00 91.25 89 CYS A C 1
ATOM 656 O O . CYS A 1 89 ? 2.779 -3.447 -1.240 1.00 91.25 89 CYS A O 1
ATOM 658 N N . ALA A 1 90 ? 4.464 -4.659 -0.389 1.00 88.25 90 ALA A N 1
ATOM 659 C CA . ALA A 1 90 ? 3.748 -5.077 0.815 1.00 88.25 90 ALA A CA 1
ATOM 660 C C . ALA A 1 90 ? 3.238 -3.878 1.618 1.00 88.25 90 ALA A C 1
ATOM 662 O O . ALA A 1 90 ? 2.084 -3.872 2.040 1.00 88.25 90 ALA A O 1
ATOM 663 N N . LYS A 1 91 ? 4.065 -2.831 1.740 1.00 86.25 91 LYS A N 1
ATOM 664 C CA . LYS A 1 91 ? 3.679 -1.568 2.372 1.00 86.25 91 LYS A CA 1
ATOM 665 C C . LYS A 1 91 ? 2.525 -0.911 1.641 1.00 86.25 91 LYS A C 1
ATOM 667 O O . LYS A 1 91 ? 1.482 -0.727 2.248 1.00 86.25 91 LYS A O 1
ATOM 672 N N . THR A 1 92 ? 2.676 -0.601 0.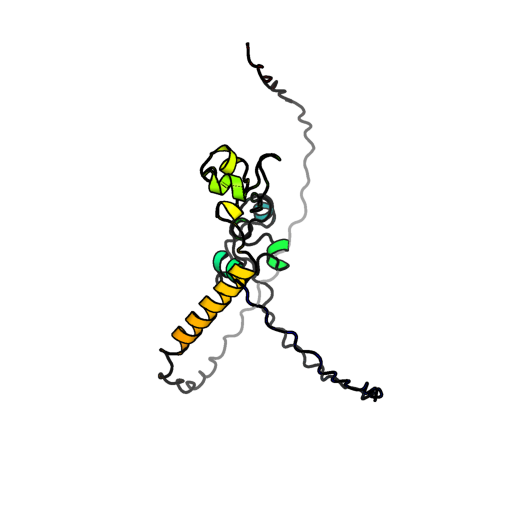357 1.00 86.94 92 THR A N 1
ATOM 673 C CA . THR A 1 92 ? 1.642 0.110 -0.406 1.00 86.94 92 THR A CA 1
ATOM 674 C C . THR A 1 92 ? 0.347 -0.693 -0.551 1.00 86.94 92 THR A C 1
ATOM 676 O O . THR A 1 92 ? -0.739 -0.119 -0.573 1.00 86.94 92 THR A O 1
ATOM 679 N N . CYS A 1 93 ? 0.431 -2.020 -0.573 1.00 86.25 93 CYS A N 1
ATOM 680 C CA . CYS A 1 93 ? -0.732 -2.900 -0.599 1.00 86.25 93 CYS A CA 1
ATOM 681 C C . CYS A 1 93 ? -1.285 -3.259 0.790 1.00 86.25 93 CYS A C 1
ATOM 683 O O . CYS A 1 93 ? -2.250 -4.015 0.858 1.00 86.25 93 CYS A O 1
ATOM 685 N N . GLY A 1 94 ? -0.702 -2.751 1.882 1.00 81.50 94 GLY A N 1
ATOM 686 C CA . GLY A 1 94 ? -1.178 -2.994 3.246 1.00 81.50 94 GLY A CA 1
ATOM 687 C C . GLY A 1 94 ? -1.154 -4.467 3.670 1.00 81.50 94 GLY A C 1
ATOM 688 O O . GLY A 1 94 ? -2.013 -4.887 4.441 1.00 81.50 94 GLY A O 1
ATOM 689 N N . ARG A 1 95 ? -0.212 -5.264 3.145 1.00 85.19 95 ARG A N 1
ATOM 690 C CA . ARG A 1 95 ? -0.098 -6.707 3.422 1.00 85.19 95 ARG A CA 1
ATOM 691 C C . ARG A 1 95 ? 0.936 -6.998 4.506 1.00 85.19 95 ARG A C 1
ATOM 693 O O . ARG A 1 95 ? 1.911 -6.264 4.658 1.00 85.19 95 ARG A O 1
ATOM 700 N N . ALA A 1 96 ? 0.761 -8.114 5.214 1.00 80.31 96 ALA A N 1
ATOM 701 C CA . ALA A 1 96 ? 1.717 -8.579 6.218 1.00 80.31 96 ALA A CA 1
ATOM 702 C C . ALA A 1 96 ? 3.159 -8.652 5.649 1.00 80.31 96 ALA A C 1
ATOM 704 O O . ALA A 1 96 ? 3.345 -9.016 4.484 1.00 80.31 96 ALA A O 1
ATOM 705 N N . PRO A 1 97 ? 4.189 -8.282 6.433 1.00 74.75 97 PRO A N 1
ATOM 706 C CA . PRO A 1 97 ? 4.162 -7.953 7.861 1.00 74.75 97 PRO A CA 1
ATOM 707 C C . PRO A 1 97 ? 3.777 -6.492 8.158 1.00 74.75 97 PRO A C 1
ATOM 709 O O . PRO A 1 97 ? 3.855 -6.056 9.306 1.00 74.75 97 PRO A O 1
ATOM 712 N N . CYS A 1 98 ? 3.371 -5.705 7.158 1.00 77.31 98 CYS A N 1
ATOM 713 C CA . CYS A 1 98 ? 2.794 -4.392 7.423 1.00 77.31 98 CYS A CA 1
ATOM 714 C C . CYS A 1 98 ? 1.480 -4.550 8.194 1.00 77.31 98 CYS A C 1
ATOM 716 O O . CYS A 1 98 ? 0.724 -5.495 7.953 1.00 77.31 98 CYS A O 1
ATOM 718 N N . LYS A 1 99 ? 1.203 -3.626 9.124 1.00 71.56 99 LYS A N 1
ATOM 719 C CA . LYS A 1 99 ? -0.102 -3.575 9.792 1.00 71.56 99 LYS A CA 1
ATOM 720 C C . LYS A 1 99 ? -1.182 -3.440 8.724 1.00 71.56 99 LYS A C 1
ATOM 722 O O . LYS A 1 99 ? -1.113 -2.525 7.902 1.00 71.56 99 LYS A O 1
ATOM 727 N N . ALA A 1 100 ? -2.111 -4.395 8.733 1.00 66.31 100 ALA A N 1
ATOM 728 C CA . ALA A 1 100 ? -3.196 -4.459 7.774 1.00 66.31 100 ALA A CA 1
ATOM 729 C C . ALA A 1 100 ? -3.981 -3.152 7.812 1.00 66.31 100 ALA A C 1
ATOM 731 O O . ALA A 1 100 ? -4.263 -2.596 8.875 1.00 66.31 100 ALA A O 1
ATOM 732 N N . CYS A 1 101 ? -4.309 -2.662 6.630 1.00 73.19 101 CYS A N 1
ATOM 733 C CA . CYS A 1 101 ? -5.013 -1.408 6.455 1.00 73.19 101 CYS A CA 1
ATOM 734 C C . CYS A 1 101 ? -6.525 -1.638 6.480 1.00 73.19 101 CYS A C 1
ATOM 736 O O . CYS A 1 101 ? -7.254 -1.221 5.583 1.00 73.19 101 CYS A O 1
ATOM 738 N N . ASP A 1 102 ? -6.971 -2.372 7.494 1.00 77.62 102 ASP A N 1
ATOM 739 C CA . ASP A 1 102 ? -8.364 -2.723 7.710 1.00 77.62 102 ASP A CA 1
ATOM 740 C C . ASP A 1 102 ? -8.992 -1.795 8.747 1.00 77.62 102 ASP A C 1
ATOM 742 O O . ASP A 1 102 ? -8.325 -1.241 9.627 1.00 77.62 102 ASP A O 1
ATOM 746 N N . ASP A 1 103 ? -10.311 -1.638 8.664 1.00 83.75 103 ASP A N 1
ATOM 747 C CA . ASP A 1 103 ? -11.088 -0.957 9.696 1.00 83.75 103 ASP A CA 1
ATOM 748 C C . ASP A 1 103 ? -11.321 -1.890 10.886 1.00 83.75 103 ASP A C 1
ATOM 750 O O . ASP A 1 103 ? -12.437 -2.305 11.203 1.00 83.75 103 ASP A O 1
ATOM 754 N N . VAL A 1 104 ? -10.222 -2.237 11.554 1.00 86.88 104 VAL A N 1
ATOM 755 C CA . VAL A 1 104 ? -10.272 -2.919 12.842 1.00 86.88 104 VAL A CA 1
ATOM 756 C C . VAL A 1 104 ? -10.728 -1.899 13.875 1.00 86.88 104 VAL A C 1
ATOM 758 O O . VAL A 1 104 ? -10.108 -0.846 14.036 1.00 86.88 104 VAL A O 1
ATOM 761 N N . GLN A 1 105 ? -11.827 -2.204 14.556 1.00 86.19 105 GLN A N 1
ATOM 762 C CA . GLN A 1 105 ? -12.344 -1.363 15.627 1.00 86.19 105 GLN A CA 1
ATOM 763 C C . GLN A 1 105 ? -11.490 -1.557 16.890 1.00 86.19 105 GLN A C 1
ATOM 765 O O . GLN A 1 105 ? -11.181 -2.696 17.242 1.00 86.19 105 GLN A O 1
ATOM 770 N N . PRO A 1 106 ? -11.125 -0.474 17.591 1.00 82.81 106 PRO A N 1
ATOM 771 C CA . PRO A 1 106 ? -10.327 -0.546 18.814 1.00 82.81 106 PRO A CA 1
ATOM 772 C C . PRO A 1 106 ? -11.148 -1.052 20.010 1.00 82.81 106 PRO A C 1
ATOM 774 O O . PRO A 1 106 ? -10.611 -1.710 20.897 1.00 82.81 106 PRO A O 1
ATOM 777 N N . THR A 1 107 ? -12.453 -0.756 20.039 1.00 82.19 107 THR A N 1
ATOM 778 C CA . THR A 1 107 ? -13.417 -1.230 21.042 1.00 82.19 107 THR A CA 1
ATOM 779 C C . THR A 1 107 ? -14.711 -1.652 20.347 1.00 82.19 107 THR A C 1
ATOM 781 O O . THR A 1 107 ? -14.974 -1.246 19.218 1.00 82.19 107 THR A O 1
ATOM 784 N N . SER A 1 108 ? -15.545 -2.449 21.019 1.00 81.00 108 SER A N 1
ATOM 785 C CA . SER A 1 108 ? -16.867 -2.839 20.505 1.00 81.00 108 SER A CA 1
ATOM 786 C C . SER A 1 108 ? -17.947 -1.764 20.687 1.00 81.00 108 SER A C 1
ATOM 788 O O . SER A 1 108 ? -19.090 -1.993 20.307 1.00 81.00 108 SER A O 1
ATOM 790 N N . GLU A 1 109 ? -17.619 -0.634 21.323 1.00 90.31 109 GLU A N 1
ATOM 791 C CA . GLU A 1 109 ? -18.588 0.412 21.679 1.00 90.31 109 GLU A CA 1
ATOM 792 C C . GLU A 1 109 ? -18.813 1.407 20.535 1.00 90.31 109 GLU A C 1
ATOM 794 O O . GLU A 1 109 ? -19.949 1.807 20.291 1.00 90.31 109 GLU A O 1
ATOM 799 N N . TYR A 1 110 ? -17.751 1.760 19.803 1.00 91.50 110 TYR A N 1
ATOM 800 C CA . TYR A 1 110 ? -17.824 2.709 18.694 1.00 91.50 110 TYR A CA 1
ATOM 801 C C . TYR A 1 110 ? -17.110 2.172 17.464 1.00 91.50 110 TYR A C 1
ATOM 803 O O . TYR A 1 110 ? -15.923 1.834 17.521 1.00 91.50 110 TYR A O 1
ATOM 811 N N . ASN A 1 111 ? -17.821 2.172 16.338 1.00 93.56 111 ASN A N 1
ATOM 812 C CA . ASN A 1 111 ? -17.253 1.747 15.067 1.00 93.56 111 ASN A CA 1
ATOM 813 C C . ASN A 1 111 ? -16.331 2.804 14.456 1.00 93.56 111 ASN A C 1
ATOM 815 O O . ASN A 1 111 ? -16.320 3.966 14.862 1.00 93.56 111 ASN A O 1
ATOM 819 N N . CYS A 1 112 ? -15.550 2.399 13.458 1.00 92.81 112 CYS A N 1
ATOM 820 C CA . CYS A 1 112 ? -14.553 3.267 12.846 1.00 92.81 112 CYS A CA 1
ATOM 821 C C . CYS A 1 112 ? -15.130 4.565 12.272 1.00 92.81 112 CYS A C 1
ATOM 823 O O . CYS A 1 112 ? -14.500 5.612 12.409 1.00 92.81 112 CYS A O 1
ATOM 825 N N . THR A 1 113 ? -16.346 4.526 11.718 1.00 93.88 113 THR A N 1
ATOM 826 C CA . THR A 1 113 ? -17.060 5.711 11.220 1.00 93.88 113 THR A CA 1
ATOM 827 C C . THR A 1 113 ? -17.334 6.710 12.336 1.00 93.88 113 THR A C 1
ATOM 829 O O . THR A 1 113 ? -16.959 7.872 12.219 1.00 93.88 113 THR A O 1
ATOM 832 N N . GLN A 1 114 ? -17.894 6.250 13.455 1.00 94.81 114 GLN A N 1
ATOM 833 C CA . GLN A 1 114 ? -18.178 7.102 14.612 1.00 94.81 114 GLN A CA 1
ATOM 834 C C . GLN A 1 114 ? -16.896 7.699 15.194 1.00 94.81 114 GLN A C 1
ATOM 836 O O . GLN A 1 114 ? -16.837 8.880 15.517 1.00 94.81 114 GLN A O 1
ATOM 841 N N . GLN A 1 115 ? -15.825 6.910 15.284 1.00 94.06 115 GLN A N 1
ATOM 842 C CA . GLN A 1 115 ? -14.561 7.412 15.819 1.00 94.06 115 GLN A CA 1
ATOM 843 C C . GLN A 1 115 ? -13.894 8.452 14.915 1.00 94.06 115 GLN A C 1
ATOM 845 O O . GLN A 1 115 ? -13.266 9.390 15.416 1.00 94.06 115 GLN A O 1
ATOM 850 N N . ALA A 1 116 ? -14.054 8.325 13.598 1.00 91.62 116 ALA A N 1
ATOM 851 C CA . ALA A 1 116 ? -13.623 9.350 12.660 1.00 91.62 116 ALA A CA 1
ATOM 852 C C . ALA A 1 116 ? -14.454 10.634 12.795 1.00 91.62 116 ALA A C 1
ATOM 854 O O . ALA A 1 116 ? -13.874 11.719 12.831 1.00 91.62 116 ALA A O 1
ATOM 855 N N . GLU A 1 117 ? -15.774 10.525 12.970 1.00 94.31 117 GLU A N 1
ATOM 856 C CA . GLU A 1 117 ? -16.655 11.671 13.253 1.00 94.31 117 GLU A CA 1
ATOM 857 C C . GLU A 1 117 ? -16.300 12.369 14.574 1.00 94.31 117 GLU A C 1
ATOM 859 O O . GLU A 1 117 ? -16.367 13.593 14.672 1.00 94.31 117 GLU A O 1
ATOM 864 N N . PHE A 1 118 ? -15.839 11.616 15.574 1.00 94.00 118 PHE A N 1
ATOM 865 C CA . PHE A 1 118 ? -15.344 12.164 16.840 1.00 94.00 118 PHE A CA 1
ATOM 866 C C . PHE A 1 118 ? -13.952 12.805 16.731 1.00 94.00 118 PHE A C 1
ATOM 868 O O . PHE A 1 118 ? -13.427 13.306 17.727 1.00 94.00 118 PHE A O 1
ATOM 875 N N . GLY A 1 119 ? -13.323 12.772 15.552 1.00 94.31 119 GLY A N 1
ATOM 876 C CA . GLY A 1 119 ? -11.991 13.327 15.327 1.00 94.31 119 GLY A CA 1
ATOM 877 C C . GLY A 1 119 ? -10.860 12.506 15.953 1.00 94.31 119 GLY A C 1
ATOM 878 O O . GLY A 1 119 ? -9.767 13.030 16.162 1.00 94.31 119 GLY A O 1
ATOM 879 N N . LYS A 1 120 ? -11.081 11.217 16.250 1.00 93.81 120 LYS A N 1
ATOM 880 C CA . LYS A 1 120 ? -10.094 10.348 16.920 1.00 93.81 120 LYS A CA 1
ATOM 881 C C . LYS A 1 120 ? -9.018 9.776 15.990 1.00 93.81 120 LYS A C 1
ATOM 883 O O . LYS A 1 120 ? -8.090 9.122 16.454 1.00 93.81 120 LYS A O 1
ATOM 888 N N . CYS A 1 121 ? -9.073 10.091 14.696 1.00 92.06 121 CYS A N 1
ATOM 889 C CA . CYS A 1 121 ? -8.127 9.609 13.686 1.00 92.06 121 CYS A CA 1
ATOM 890 C C . CYS A 1 121 ? -6.654 9.967 13.926 1.00 92.06 121 CYS A C 1
ATOM 892 O O . CYS A 1 121 ? -5.777 9.257 13.430 1.00 92.06 121 CYS A O 1
ATOM 894 N N . GLY A 1 122 ? -6.380 11.048 14.659 1.00 89.50 122 GLY A N 1
ATOM 895 C CA . GLY A 1 122 ? -5.023 11.498 14.982 1.00 89.50 122 GLY A CA 1
ATOM 896 C C . GLY A 1 122 ? -4.476 10.983 16.314 1.00 89.50 122 GLY A C 1
ATOM 897 O O . GLY A 1 122 ? -3.360 11.337 16.681 1.00 89.50 122 GLY A O 1
ATOM 898 N N . GLU A 1 123 ? -5.244 10.195 17.062 1.00 93.94 123 GLU A N 1
ATOM 899 C CA . GLU A 1 123 ? -4.833 9.744 18.390 1.00 93.94 123 GLU A CA 1
ATOM 900 C C . GLU A 1 123 ? -3.730 8.683 18.306 1.00 93.94 123 GLU A C 1
ATOM 902 O O . GLU A 1 123 ? -3.773 7.783 17.460 1.00 93.94 123 GLU A O 1
ATOM 907 N N . SER A 1 124 ? -2.759 8.739 19.222 1.00 87.88 124 SER A N 1
ATOM 908 C CA . SER A 1 124 ? -1.623 7.807 19.239 1.00 87.88 124 SER A CA 1
ATOM 909 C C . SER A 1 124 ? -2.075 6.356 19.355 1.00 87.88 124 SER A C 1
ATOM 911 O O . SER A 1 124 ? -1.610 5.516 18.598 1.00 87.88 124 SER A O 1
ATOM 913 N N . TRP A 1 125 ? -3.055 6.060 20.208 1.00 88.38 125 TRP A N 1
ATOM 914 C CA . TRP A 1 125 ? -3.603 4.711 20.359 1.00 88.38 125 TRP A CA 1
ATOM 915 C C . TRP A 1 125 ? -4.329 4.212 19.098 1.00 88.38 125 TRP A C 1
ATOM 917 O O . TRP A 1 125 ? -4.396 3.005 18.866 1.00 88.38 125 TRP A O 1
ATOM 927 N N . MET A 1 126 ? -4.821 5.115 18.243 1.00 89.25 126 MET A N 1
ATOM 928 C CA . MET A 1 126 ? -5.418 4.749 16.960 1.00 89.25 126 MET A CA 1
ATOM 929 C C . MET A 1 126 ? -4.348 4.490 15.889 1.00 89.25 126 MET A C 1
ATOM 931 O O . MET A 1 126 ? -4.475 3.556 15.096 1.00 89.25 126 MET A O 1
ATOM 935 N N . ILE A 1 127 ? -3.271 5.280 15.891 1.00 84.44 127 ILE A N 1
ATOM 936 C CA . ILE A 1 127 ? -2.144 5.164 14.953 1.00 84.44 127 ILE A CA 1
ATOM 937 C C . ILE A 1 127 ? -1.251 3.965 15.305 1.00 84.44 127 ILE A C 1
ATOM 939 O O . ILE A 1 127 ? -0.981 3.123 14.451 1.00 84.44 127 ILE A O 1
ATOM 943 N N . GLU A 1 128 ? -0.828 3.847 16.563 1.00 83.56 128 GLU A N 1
ATOM 944 C CA . GLU A 1 128 ? -0.003 2.744 17.062 1.00 83.56 128 GLU A CA 1
ATOM 945 C C . GLU A 1 128 ? -0.764 1.422 17.044 1.00 83.56 128 GLU A C 1
ATOM 947 O O . GLU A 1 128 ? -0.178 0.390 16.726 1.00 83.56 128 GLU A O 1
ATOM 952 N N . GLY A 1 129 ? -2.069 1.439 17.321 1.00 80.00 129 GLY A N 1
ATOM 953 C CA . GLY A 1 129 ? -2.924 0.258 17.222 1.00 80.00 129 GLY A CA 1
ATOM 954 C C . GLY A 1 129 ? -3.248 -0.160 15.785 1.00 80.00 129 GLY A C 1
ATOM 955 O O . GLY A 1 129 ? -3.583 -1.316 15.551 1.00 80.00 129 GLY A O 1
ATOM 956 N N . GLY A 1 130 ? -3.104 0.744 14.808 1.00 81.38 130 GLY A N 1
ATOM 957 C CA . GLY A 1 130 ? -3.487 0.485 13.417 1.00 81.38 130 GLY A CA 1
ATOM 958 C C . GLY A 1 130 ? -5.003 0.394 13.201 1.00 81.38 130 GLY A C 1
ATOM 959 O O . GLY A 1 130 ? -5.444 -0.200 12.226 1.00 81.38 130 GLY A O 1
ATOM 960 N N . TYR A 1 131 ? -5.807 0.972 14.094 1.00 87.81 131 TYR A N 1
ATOM 961 C CA . TYR A 1 131 ? -7.266 0.839 14.087 1.00 87.81 131 TYR A CA 1
ATOM 962 C C . TYR A 1 131 ? -7.936 1.815 13.135 1.00 87.81 131 TYR A C 1
ATOM 964 O O . TYR A 1 131 ? -7.587 2.988 13.134 1.00 87.81 131 TYR A O 1
ATOM 972 N N . CYS A 1 132 ? -8.964 1.397 12.404 1.00 90.06 132 CYS A N 1
ATOM 973 C CA . CYS A 1 132 ? -9.734 2.301 11.544 1.00 90.06 132 CYS A CA 1
ATOM 974 C C . CYS A 1 132 ? -8.896 2.993 10.454 1.00 90.06 132 CYS A C 1
ATOM 976 O O . CYS A 1 132 ? -9.105 4.168 10.140 1.00 90.06 132 CYS A O 1
ATOM 978 N N . ALA A 1 133 ? -7.891 2.294 9.913 1.00 86.69 133 ALA A N 1
ATOM 979 C CA . ALA A 1 133 ? -6.946 2.877 8.968 1.00 86.69 133 ALA A CA 1
ATOM 980 C C . ALA A 1 133 ? -7.625 3.366 7.676 1.00 86.69 133 ALA A C 1
ATOM 982 O O . ALA A 1 133 ? -7.249 4.426 7.172 1.00 86.69 133 ALA A O 1
ATOM 983 N N . ARG A 1 134 ? -8.663 2.672 7.179 1.00 84.12 134 ARG A N 1
ATOM 984 C CA . ARG A 1 134 ? -9.379 3.095 5.962 1.00 84.12 134 ARG A CA 1
ATOM 985 C C . ARG A 1 134 ? -10.301 4.263 6.240 1.00 84.12 134 ARG A C 1
ATOM 987 O O . ARG A 1 134 ? -10.259 5.247 5.511 1.00 84.12 134 ARG A O 1
ATOM 994 N N . THR A 1 135 ? -11.090 4.186 7.309 1.00 89.38 135 THR A N 1
ATOM 995 C CA . THR A 1 135 ? -12.022 5.260 7.660 1.00 89.38 135 THR A CA 1
ATOM 996 C C . THR A 1 135 ? -11.271 6.558 7.974 1.00 89.38 135 THR A C 1
ATOM 998 O O . THR A 1 135 ? -11.691 7.638 7.569 1.00 89.38 135 THR A O 1
ATOM 1001 N N . CYS A 1 136 ? -10.114 6.463 8.632 1.00 89.00 136 CYS A N 1
ATOM 1002 C CA . CYS A 1 136 ? -9.251 7.610 8.907 1.00 89.00 136 CYS A CA 1
ATOM 1003 C C . CYS A 1 136 ? -8.339 8.007 7.741 1.00 89.00 136 CYS A C 1
ATOM 1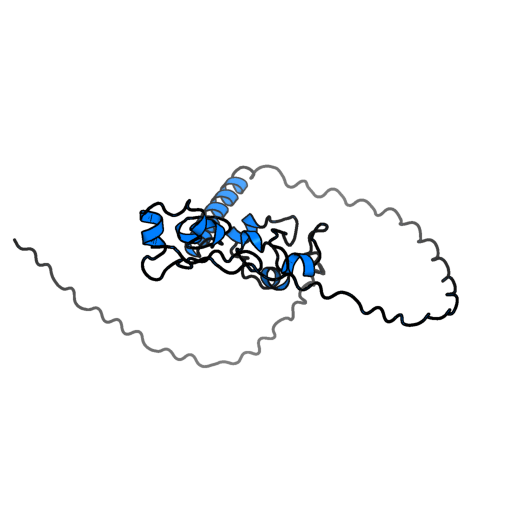005 O O . CYS A 1 136 ? -7.492 8.887 7.904 1.00 89.00 136 CYS A O 1
ATOM 1007 N N . ASN A 1 137 ? -8.489 7.352 6.587 1.00 83.56 137 ASN A N 1
ATOM 1008 C CA . ASN A 1 137 ? -7.711 7.571 5.374 1.00 83.56 137 ASN A CA 1
ATOM 1009 C C . ASN A 1 137 ? -6.187 7.574 5.616 1.00 83.56 137 ASN A C 1
ATOM 1011 O O . ASN A 1 137 ? -5.432 8.330 4.998 1.00 83.56 137 ASN A O 1
ATOM 1015 N N . ARG A 1 138 ? -5.722 6.743 6.557 1.00 82.25 138 ARG A N 1
ATOM 1016 C CA . ARG A 1 138 ? -4.307 6.617 6.900 1.00 82.25 138 ARG A CA 1
ATOM 1017 C C . ARG A 1 138 ? -3.666 5.618 5.953 1.00 82.25 138 ARG A C 1
ATOM 1019 O O . ARG A 1 138 ? -3.835 4.414 6.093 1.00 82.25 138 ARG A O 1
ATOM 1026 N N . LEU A 1 139 ? -2.915 6.138 4.985 1.00 69.38 139 LEU A N 1
ATOM 1027 C CA . LEU A 1 139 ? -2.048 5.330 4.130 1.00 69.38 139 LEU A CA 1
ATOM 1028 C C . LEU A 1 139 ? -1.075 4.493 4.990 1.00 69.38 139 LEU A C 1
ATOM 1030 O O . LEU A 1 139 ? -0.628 4.975 6.034 1.00 69.38 139 LEU A O 1
ATOM 1034 N N . PRO A 1 140 ? -0.702 3.275 4.559 1.00 62.56 140 PRO A N 1
ATOM 1035 C CA . PRO A 1 140 ? -0.804 2.762 3.194 1.00 62.56 140 PRO A CA 1
ATOM 1036 C C . PRO A 1 140 ? -1.931 1.730 3.015 1.00 62.56 140 PRO A C 1
ATOM 1038 O O . PRO A 1 140 ? -1.715 0.524 3.123 1.00 62.56 140 PRO A O 1
ATOM 1041 N N . CYS A 1 141 ? -3.146 2.203 2.723 1.00 64.94 141 CYS A N 1
ATOM 1042 C CA . CYS A 1 141 ? -4.284 1.322 2.473 1.00 64.94 141 CYS A CA 1
ATOM 1043 C C . CYS A 1 141 ? -4.473 1.099 0.975 1.00 64.94 141 CYS A C 1
ATOM 1045 O O . CYS A 1 141 ? -4.438 2.075 0.218 1.00 64.94 141 CYS A O 1
ATOM 1047 N N . PRO A 1 142 ? -4.695 -0.145 0.511 1.00 63.06 142 PRO A N 1
ATOM 1048 C CA . PRO A 1 142 ? -5.127 -0.357 -0.858 1.00 63.06 142 PRO A CA 1
ATOM 1049 C C . PRO A 1 142 ? -6.467 0.377 -1.079 1.00 63.06 142 PRO A C 1
AT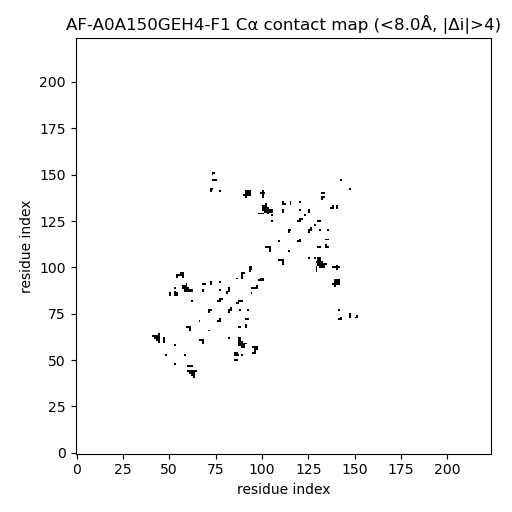OM 1051 O O . PRO A 1 142 ? -7.356 0.300 -0.222 1.00 63.06 142 PRO A O 1
ATOM 1054 N N . PRO A 1 143 ? -6.616 1.121 -2.192 1.00 64.00 143 PRO A N 1
ATOM 1055 C CA . PRO A 1 143 ? -7.866 1.782 -2.538 1.00 64.00 143 PRO A CA 1
ATOM 1056 C C . PRO A 1 143 ? -8.987 0.743 -2.618 1.00 64.00 143 PRO A C 1
ATOM 1058 O O . PRO A 1 143 ? -8.770 -0.420 -2.964 1.00 64.00 143 PRO A O 1
ATOM 1061 N N . SER A 1 144 ? -10.200 1.140 -2.252 1.00 70.12 144 SER A N 1
ATOM 1062 C CA . SER A 1 144 ? -11.386 0.314 -2.468 1.00 70.12 144 SER A CA 1
ATOM 1063 C C . SER A 1 144 ? -11.571 0.022 -3.957 1.00 70.12 144 SER A C 1
ATOM 1065 O O . SER A 1 144 ? -11.044 0.721 -4.822 1.00 70.12 144 SER A O 1
ATOM 1067 N N . LYS A 1 145 ? -12.354 -1.014 -4.274 1.00 70.94 145 LYS A N 1
ATOM 1068 C CA . LYS A 1 145 ? -12.684 -1.356 -5.663 1.00 70.94 145 LYS A CA 1
ATOM 1069 C C . LYS A 1 145 ? -13.222 -0.152 -6.445 1.00 70.94 145 LYS A C 1
ATOM 1071 O O . LYS A 1 145 ? -12.806 0.058 -7.578 1.00 70.94 145 LYS A O 1
ATOM 1076 N N . GLN A 1 146 ? -14.064 0.659 -5.808 1.00 77.94 146 GLN A N 1
ATOM 1077 C CA . GLN A 1 146 ? -14.613 1.878 -6.396 1.00 77.94 146 GLN A CA 1
ATOM 1078 C C . GLN A 1 146 ? -13.515 2.905 -6.709 1.00 77.94 146 GLN A C 1
ATOM 1080 O O . GLN A 1 146 ? -13.428 3.405 -7.825 1.00 77.94 146 GLN A O 1
ATOM 1085 N N . GLU A 1 147 ? -12.619 3.162 -5.755 1.00 76.94 147 GLU A N 1
ATOM 1086 C CA . GLU A 1 147 ? -11.502 4.095 -5.941 1.00 76.94 147 GLU A CA 1
ATOM 1087 C C . GLU A 1 147 ? -10.510 3.607 -7.011 1.00 76.94 147 GLU A C 1
ATOM 1089 O O . GLU A 1 147 ? -9.936 4.419 -7.737 1.00 76.94 147 GLU A O 1
ATOM 1094 N N . MET A 1 148 ? -10.331 2.288 -7.158 1.00 73.56 148 MET A N 1
ATOM 1095 C CA . MET A 1 148 ? -9.548 1.699 -8.251 1.00 73.56 148 MET A CA 1
ATOM 1096 C C . MET A 1 148 ? -10.208 1.912 -9.616 1.00 73.56 148 MET A C 1
ATOM 1098 O O . MET A 1 148 ? -9.520 2.258 -10.576 1.00 73.56 148 MET A O 1
ATOM 1102 N N . GLU A 1 149 ? -11.527 1.737 -9.720 1.00 83.38 149 GLU A N 1
ATOM 1103 C CA . GLU A 1 149 ? -12.287 1.989 -10.952 1.00 83.38 149 GLU A CA 1
ATOM 1104 C C . GLU A 1 149 ? -12.218 3.472 -11.358 1.00 83.38 149 GLU A C 1
ATOM 1106 O O . GLU A 1 149 ? -11.947 3.791 -12.522 1.00 83.38 149 GLU A O 1
ATOM 1111 N N . ASP A 1 150 ? -12.352 4.384 -10.394 1.00 83.00 150 ASP A N 1
ATOM 1112 C CA . ASP A 1 150 ? -12.247 5.827 -10.619 1.00 83.00 150 ASP A CA 1
ATOM 1113 C C . ASP A 1 150 ? -10.821 6.251 -11.015 1.00 83.00 150 ASP A C 1
ATOM 1115 O O . ASP A 1 150 ? -10.632 7.032 -11.958 1.00 83.00 150 ASP A O 1
ATOM 1119 N N . ALA A 1 151 ? -9.795 5.693 -10.364 1.00 80.75 151 ALA A N 1
ATOM 1120 C CA . ALA A 1 151 ? -8.397 5.925 -10.723 1.00 80.75 151 ALA A CA 1
ATO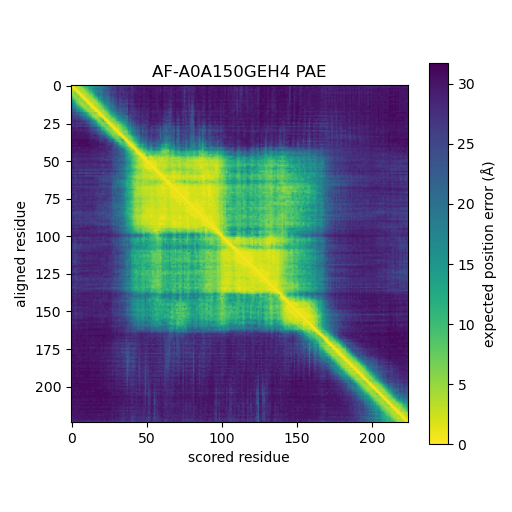M 1121 C C . ALA A 1 151 ? -8.054 5.372 -12.116 1.00 80.75 151 ALA A C 1
ATOM 1123 O O . ALA A 1 151 ? -7.369 6.042 -12.896 1.00 80.75 151 ALA A O 1
ATOM 1124 N N . ALA A 1 152 ? -8.568 4.192 -12.475 1.00 80.75 152 ALA A N 1
ATOM 1125 C CA . ALA A 1 152 ? -8.410 3.622 -13.810 1.00 80.75 152 ALA A CA 1
ATOM 1126 C C . ALA A 1 152 ? -9.065 4.513 -14.882 1.00 80.75 152 ALA A C 1
ATOM 1128 O O . ALA A 1 152 ? -8.466 4.774 -15.933 1.00 80.75 152 ALA A O 1
ATOM 1129 N N . LEU A 1 153 ? -10.255 5.060 -14.603 1.00 84.44 153 LEU A N 1
ATOM 1130 C CA . LEU A 1 153 ? -10.912 6.040 -15.470 1.00 84.44 153 LEU A CA 1
ATOM 1131 C C . LEU A 1 153 ? -10.080 7.322 -15.614 1.00 84.44 153 LEU A C 1
ATOM 1133 O O . LEU A 1 153 ? -9.903 7.804 -16.738 1.00 84.44 153 LEU A O 1
ATOM 1137 N N . ALA A 1 154 ? -9.532 7.863 -14.524 1.00 83.38 154 ALA A N 1
ATOM 1138 C CA . ALA A 1 154 ? -8.674 9.048 -14.557 1.00 83.38 154 ALA A CA 1
ATOM 1139 C C . ALA A 1 154 ? -7.397 8.815 -15.385 1.00 83.38 154 ALA A C 1
ATOM 1141 O O . ALA A 1 154 ? -7.076 9.611 -16.273 1.00 83.38 154 ALA A O 1
ATOM 1142 N N . TYR A 1 155 ? -6.726 7.681 -15.175 1.00 79.38 155 TYR A N 1
ATOM 1143 C CA . TYR A 1 155 ? -5.529 7.300 -15.922 1.00 79.38 155 TYR A CA 1
ATOM 1144 C C . TYR A 1 155 ? -5.814 7.125 -17.422 1.00 79.38 155 TYR A C 1
ATOM 1146 O O . TYR A 1 155 ? -5.062 7.612 -18.269 1.00 79.38 155 TYR A O 1
ATOM 1154 N N . SER A 1 156 ? -6.952 6.516 -17.779 1.00 82.94 156 SER A N 1
ATOM 1155 C CA . SER A 1 156 ? -7.360 6.359 -19.182 1.00 82.94 156 SER A CA 1
ATOM 1156 C C . SER A 1 156 ? -7.584 7.703 -19.898 1.00 82.94 156 SER A C 1
ATOM 1158 O O . SER A 1 156 ? -7.232 7.852 -21.071 1.00 82.94 156 SER A O 1
ATOM 1160 N N . LYS A 1 157 ? -8.110 8.719 -19.196 1.00 84.25 157 LYS A N 1
ATOM 1161 C CA . LYS A 1 157 ? -8.256 10.088 -19.723 1.00 84.25 157 LYS A CA 1
ATOM 1162 C C . LYS A 1 157 ? -6.894 10.754 -19.920 1.00 84.25 157 LYS A C 1
ATOM 1164 O O . LYS A 1 157 ? -6.682 11.417 -20.935 1.00 84.25 157 LYS A O 1
ATOM 1169 N N . GLN A 1 158 ? -5.963 10.537 -18.991 1.00 77.44 158 GLN A N 1
ATOM 1170 C CA . GLN A 1 158 ? -4.602 11.064 -19.072 1.00 77.44 158 GLN A CA 1
ATOM 1171 C C . GLN A 1 158 ? -3.834 10.486 -20.271 1.00 77.44 158 GLN A C 1
ATOM 1173 O O . GLN A 1 158 ? -3.205 11.238 -21.013 1.00 77.44 158 GLN A O 1
ATOM 1178 N N . GLN A 1 159 ? -3.964 9.181 -20.537 1.00 76.12 159 GLN A N 1
ATOM 1179 C CA . GLN A 1 159 ? -3.370 8.554 -21.722 1.00 76.12 159 GLN A CA 1
ATOM 1180 C C . GLN A 1 159 ? -3.963 9.077 -23.038 1.00 76.12 159 GLN A C 1
ATOM 1182 O O . GLN A 1 159 ? -3.228 9.317 -23.995 1.00 76.12 159 GLN A O 1
ATOM 1187 N N . LYS A 1 160 ? -5.282 9.309 -23.101 1.00 74.06 160 LYS A N 1
ATOM 1188 C CA . LYS A 1 160 ? -5.916 9.912 -24.288 1.00 74.06 160 LYS A CA 1
ATOM 1189 C C . LYS A 1 160 ? -5.422 11.336 -24.550 1.00 74.06 160 LYS A C 1
ATOM 1191 O O . LYS A 1 160 ? -5.226 11.689 -25.708 1.00 74.06 160 LYS A O 1
ATOM 1196 N N . LYS A 1 161 ? -5.170 12.123 -23.498 1.00 71.38 161 LYS A N 1
ATOM 1197 C CA . LYS A 1 161 ? -4.572 13.460 -23.618 1.00 71.38 161 LYS A CA 1
ATOM 1198 C C . LYS A 1 161 ? -3.131 13.389 -24.139 1.00 71.38 161 LYS A C 1
ATOM 1200 O O . LYS A 1 161 ? -2.808 14.065 -25.106 1.00 71.38 161 LYS A O 1
ATOM 1205 N N . ALA A 1 162 ? -2.310 12.491 -23.590 1.00 59.72 162 ALA A N 1
ATOM 1206 C CA . ALA A 1 162 ? -0.934 12.285 -24.049 1.00 59.72 162 ALA A CA 1
ATOM 1207 C C . ALA A 1 162 ? -0.846 11.798 -25.512 1.00 59.72 162 ALA A C 1
ATOM 1209 O O . ALA A 1 162 ? 0.092 12.145 -26.222 1.00 59.72 162 ALA A O 1
ATOM 1210 N N . ARG A 1 163 ? -1.842 11.041 -25.993 1.00 58.31 163 ARG A N 1
ATOM 1211 C CA . ARG A 1 163 ? -1.932 10.608 -27.400 1.00 58.31 163 ARG A CA 1
ATOM 1212 C C . ARG A 1 163 ? -2.490 11.690 -28.342 1.00 58.31 163 ARG A C 1
ATOM 1214 O O . ARG A 1 163 ? -2.313 11.581 -29.550 1.00 58.31 163 ARG A O 1
ATOM 1221 N N . GLY A 1 164 ? -3.154 12.718 -27.807 1.00 52.44 164 GLY A N 1
ATOM 1222 C CA . GLY A 1 164 ? -3.764 13.816 -28.568 1.00 52.44 164 GLY A CA 1
ATOM 1223 C C . GLY A 1 164 ? -2.818 14.971 -28.916 1.00 52.44 164 GLY A C 1
ATOM 1224 O O . GLY A 1 164 ? -3.118 15.729 -29.829 1.00 52.44 164 GLY A O 1
ATOM 1225 N N . GLU A 1 165 ? -1.666 15.078 -28.250 1.00 49.69 165 GLU A N 1
ATOM 1226 C CA . GLU A 1 165 ? -0.661 16.139 -28.470 1.00 49.69 165 GLU A CA 1
ATOM 1227 C C . GLU A 1 165 ? 0.623 15.620 -29.159 1.00 49.69 165 GLU A C 1
ATOM 1229 O O . GLU A 1 165 ? 1.665 16.265 -29.113 1.00 49.69 165 GLU A O 1
ATOM 1234 N N . GLY A 1 166 ? 0.554 14.460 -29.829 1.00 50.84 166 GLY A N 1
ATOM 1235 C CA . GLY A 1 166 ? 1.696 13.837 -30.519 1.00 50.84 166 GLY A CA 1
ATOM 1236 C C . GLY A 1 166 ? 1.372 13.151 -31.851 1.00 50.84 166 GLY A C 1
ATOM 1237 O O . GLY A 1 166 ? 2.147 12.319 -32.310 1.00 50.84 166 GLY A O 1
ATOM 1238 N N . ALA A 1 167 ? 0.238 13.461 -32.485 1.00 48.94 167 ALA A N 1
ATOM 1239 C CA . ALA A 1 167 ? -0.113 12.927 -33.803 1.00 48.94 167 ALA A CA 1
ATOM 1240 C C . ALA A 1 167 ? 0.263 13.906 -34.930 1.00 48.94 167 ALA A C 1
ATOM 1242 O O . ALA A 1 167 ? -0.613 14.392 -35.636 1.00 48.94 167 ALA A O 1
ATOM 1243 N N . ALA A 1 168 ? 1.559 14.203 -35.066 1.00 49.31 168 ALA A N 1
ATOM 1244 C CA . ALA A 1 168 ? 2.204 14.634 -36.314 1.00 49.31 168 ALA A CA 1
ATOM 1245 C C . ALA A 1 168 ? 3.727 14.752 -36.108 1.00 49.31 168 ALA A C 1
ATOM 1247 O O . ALA A 1 168 ? 4.249 15.846 -35.933 1.00 49.31 168 ALA A O 1
ATOM 1248 N N . ALA A 1 169 ? 4.443 13.629 -36.119 1.00 43.72 169 ALA A N 1
ATOM 1249 C CA . ALA A 1 169 ? 5.856 13.605 -36.500 1.00 43.72 169 ALA A CA 1
ATOM 1250 C C . ALA A 1 169 ? 6.215 12.178 -36.930 1.00 43.72 169 ALA A C 1
ATOM 1252 O O . ALA A 1 169 ? 6.453 11.302 -36.106 1.00 43.72 169 ALA A O 1
ATOM 1253 N N . GLU A 1 170 ? 6.093 11.978 -38.239 1.00 41.78 170 GLU A N 1
ATOM 1254 C CA . GLU A 1 170 ? 6.842 11.066 -39.103 1.00 41.78 170 GLU A CA 1
ATOM 1255 C C . GLU A 1 170 ? 7.429 9.802 -38.467 1.00 41.78 170 GLU A C 1
ATOM 1257 O O . GLU A 1 170 ? 8.395 9.832 -37.712 1.00 41.78 170 GLU A O 1
ATOM 1262 N N . THR A 1 171 ? 6.920 8.653 -38.910 1.00 41.47 171 THR A N 1
ATOM 1263 C CA . THR A 1 171 ? 7.725 7.434 -38.992 1.00 41.47 171 THR A CA 1
ATOM 1264 C C . THR A 1 171 ? 8.970 7.750 -39.832 1.00 41.47 171 THR A C 1
ATOM 1266 O O . THR A 1 171 ? 8.813 8.002 -41.030 1.00 41.47 171 THR A O 1
ATOM 1269 N N . PRO A 1 172 ? 10.199 7.746 -39.279 1.00 46.72 172 PRO A N 1
ATOM 1270 C CA . PRO A 1 172 ? 11.383 7.750 -40.118 1.00 46.72 172 PRO A CA 1
ATOM 1271 C C . PRO A 1 172 ? 11.341 6.457 -40.927 1.00 46.72 172 PRO A C 1
ATOM 1273 O O . PRO A 1 172 ? 11.155 5.375 -40.363 1.00 46.72 172 PRO A O 1
ATOM 1276 N N . ALA A 1 173 ? 11.478 6.565 -42.247 1.00 54.34 173 ALA A N 1
ATOM 1277 C CA . ALA A 1 173 ? 11.732 5.406 -43.089 1.00 54.34 173 ALA A CA 1
ATOM 1278 C C . ALA A 1 173 ? 12.866 4.572 -42.457 1.00 54.34 173 ALA A C 1
ATOM 1280 O O . ALA A 1 173 ? 13.849 5.160 -41.991 1.00 54.34 173 ALA A O 1
ATOM 1281 N N . PRO A 1 174 ? 12.745 3.234 -42.393 1.00 49.91 174 PRO A N 1
ATOM 1282 C CA . PRO A 1 174 ? 13.791 2.403 -41.818 1.00 49.91 174 PRO A CA 1
ATOM 1283 C C . PRO A 1 174 ? 15.096 2.671 -42.570 1.00 49.91 174 PRO A C 1
ATOM 1285 O O . PRO A 1 174 ? 15.173 2.487 -43.786 1.00 49.91 174 PRO A O 1
ATOM 1288 N N . ALA A 1 175 ? 16.110 3.149 -41.845 1.00 54.62 175 ALA A N 1
ATOM 1289 C CA . ALA A 1 175 ? 17.457 3.276 -42.377 1.00 54.62 175 ALA A CA 1
ATOM 1290 C C . ALA A 1 175 ? 17.907 1.905 -42.922 1.00 54.62 175 ALA A C 1
ATOM 1292 O O . ALA A 1 175 ? 17.578 0.880 -42.311 1.00 54.62 175 ALA A O 1
ATOM 1293 N N . PRO A 1 176 ? 18.631 1.853 -44.056 1.00 58.19 176 PRO A N 1
ATOM 1294 C CA . PRO A 1 176 ? 19.151 0.598 -44.583 1.00 58.19 176 PRO A CA 1
ATOM 1295 C C . PRO A 1 176 ? 19.963 -0.106 -43.495 1.00 58.19 176 PRO A C 1
ATOM 1297 O O . PRO A 1 176 ? 20.821 0.506 -42.855 1.00 58.19 176 PRO A O 1
ATOM 1300 N N . ALA A 1 177 ? 19.642 -1.382 -43.267 1.00 53.81 177 ALA A N 1
ATOM 1301 C CA . ALA A 1 177 ? 20.302 -2.206 -42.268 1.00 53.81 177 ALA A CA 1
ATOM 1302 C C . ALA A 1 177 ? 21.827 -2.136 -42.462 1.00 53.81 177 ALA A C 1
ATOM 1304 O O . ALA A 1 177 ? 22.293 -2.289 -43.597 1.00 53.81 177 ALA A O 1
ATOM 1305 N N . PRO A 1 178 ? 22.618 -1.908 -41.398 1.00 56.75 178 PRO A N 1
ATOM 1306 C CA . PRO A 1 178 ? 24.061 -2.005 -41.511 1.00 56.75 178 PRO A CA 1
ATOM 1307 C C . PRO A 1 178 ? 24.404 -3.424 -41.968 1.00 56.75 178 PRO A C 1
ATOM 1309 O O . PRO A 1 178 ? 23.983 -4.405 -41.352 1.00 56.75 178 PRO A O 1
ATOM 1312 N N . THR A 1 179 ? 25.158 -3.536 -43.061 1.00 57.72 179 THR A N 1
ATOM 1313 C CA . THR A 1 179 ? 25.820 -4.787 -43.436 1.00 57.72 179 THR A CA 1
ATOM 1314 C C . THR A 1 179 ? 26.549 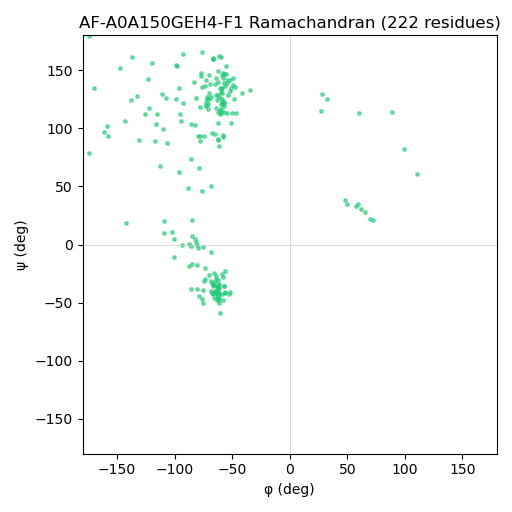-5.329 -42.206 1.00 57.72 179 THR A C 1
ATOM 1316 O O . THR A 1 179 ? 27.344 -4.584 -41.624 1.00 57.72 179 THR A O 1
ATOM 1319 N N . PRO A 1 180 ? 26.287 -6.579 -41.784 1.00 57.94 180 PRO A N 1
ATOM 1320 C CA . PRO A 1 180 ? 26.943 -7.149 -40.620 1.00 57.94 180 PRO A CA 1
ATOM 1321 C C . PRO A 1 180 ? 28.453 -7.152 -40.859 1.00 57.94 180 PRO A C 1
ATOM 1323 O O . PRO A 1 180 ? 28.948 -7.792 -41.786 1.00 57.94 180 PRO A O 1
ATOM 1326 N N . ALA A 1 181 ? 29.181 -6.402 -40.031 1.00 55.34 181 ALA A N 1
ATOM 1327 C CA . ALA A 1 181 ? 30.624 -6.533 -39.943 1.00 55.34 181 ALA A CA 1
ATOM 1328 C C . ALA A 1 181 ? 30.927 -7.960 -39.479 1.00 55.34 181 ALA A C 1
ATOM 1330 O O . ALA A 1 181 ? 30.370 -8.421 -38.480 1.00 55.34 181 ALA A O 1
ATOM 1331 N N . SER A 1 182 ? 31.772 -8.663 -40.231 1.00 60.22 182 SER A N 1
ATOM 1332 C CA . SER A 1 182 ? 32.214 -10.018 -39.919 1.00 60.22 182 SER A CA 1
ATOM 1333 C C . SER A 1 182 ? 32.695 -10.088 -38.472 1.00 60.22 182 SER A C 1
ATOM 1335 O O . SER A 1 182 ? 33.699 -9.472 -38.114 1.00 60.22 182 SER A O 1
ATOM 1337 N N . VAL A 1 183 ? 31.957 -10.823 -37.642 1.00 55.22 183 VAL A N 1
ATOM 1338 C CA . VAL A 1 183 ? 32.340 -11.104 -36.259 1.00 55.22 183 VAL A CA 1
ATOM 1339 C C . VAL A 1 183 ? 33.683 -11.848 -36.298 1.00 55.22 183 VAL A C 1
ATOM 1341 O O . VAL A 1 183 ? 33.759 -12.898 -36.942 1.00 55.22 183 VAL A O 1
ATOM 1344 N N . PRO A 1 184 ? 34.757 -11.330 -35.673 1.00 69.00 184 PRO A N 1
ATOM 1345 C CA . PRO A 1 184 ? 36.000 -12.076 -35.543 1.00 69.00 184 PRO A CA 1
ATOM 1346 C C . PRO A 1 184 ? 35.736 -13.361 -34.754 1.00 69.00 184 PRO A C 1
ATOM 1348 O O . PRO A 1 184 ? 35.027 -13.350 -33.747 1.00 69.00 184 PRO A O 1
ATOM 1351 N N . ALA A 1 185 ? 36.284 -14.472 -35.251 1.00 66.44 185 ALA A N 1
ATOM 1352 C CA . ALA A 1 185 ? 36.104 -15.796 -34.673 1.00 66.44 185 ALA A CA 1
ATOM 1353 C C . ALA A 1 185 ? 36.409 -15.788 -33.160 1.00 66.44 185 ALA A C 1
ATOM 1355 O O . ALA A 1 185 ? 37.421 -15.208 -32.753 1.00 66.44 185 ALA A O 1
ATOM 1356 N N . PRO A 1 186 ? 35.564 -16.418 -32.323 1.00 64.94 186 PRO A N 1
ATOM 1357 C CA . PRO A 1 186 ? 35.807 -16.493 -30.891 1.00 64.94 186 PRO A CA 1
ATOM 1358 C C . PRO A 1 186 ? 37.135 -17.209 -30.625 1.00 64.94 186 PRO A C 1
ATOM 1360 O O . PRO A 1 186 ? 37.405 -18.279 -31.174 1.00 64.94 186 PRO A O 1
ATOM 1363 N N . ALA A 1 187 ? 37.969 -16.597 -29.783 1.00 67.75 187 ALA A N 1
ATOM 1364 C CA . ALA A 1 187 ? 39.200 -17.205 -29.300 1.00 67.75 187 ALA A CA 1
ATOM 1365 C C . ALA A 1 187 ? 38.889 -18.536 -28.580 1.00 67.75 187 ALA A C 1
ATOM 1367 O O . ALA A 1 187 ? 37.863 -18.632 -27.898 1.00 67.75 187 ALA A O 1
ATOM 1368 N N . PRO A 1 188 ? 39.747 -19.565 -28.717 1.00 70.88 188 PRO A N 1
ATOM 1369 C CA . PRO A 1 188 ? 39.529 -20.863 -28.089 1.00 70.88 188 PRO A CA 1
ATOM 1370 C C . PRO A 1 188 ? 39.435 -20.730 -26.564 1.00 70.88 188 PRO A C 1
ATOM 1372 O O . PRO A 1 188 ? 40.240 -20.043 -25.933 1.00 70.88 188 PRO A O 1
ATOM 1375 N N . ALA A 1 189 ? 38.435 -21.400 -25.988 1.00 64.19 189 ALA A N 1
ATOM 1376 C CA . ALA A 1 189 ? 38.192 -21.437 -24.553 1.00 64.19 189 ALA A CA 1
ATOM 1377 C C . ALA A 1 189 ? 39.424 -21.960 -23.780 1.00 64.19 189 ALA A C 1
ATOM 1379 O O . ALA A 1 189 ? 40.053 -22.927 -24.223 1.00 64.19 189 ALA A O 1
ATOM 1380 N N . PRO A 1 190 ? 39.769 -21.365 -22.622 1.00 65.69 190 PRO A N 1
ATOM 1381 C CA . PRO A 1 190 ? 40.826 -21.884 -21.765 1.00 65.69 190 PRO A CA 1
ATOM 1382 C C . PRO A 1 190 ? 40.445 -23.263 -21.209 1.00 65.69 190 PRO A C 1
ATOM 1384 O O . PRO A 1 190 ? 39.303 -23.504 -20.816 1.00 65.69 190 PRO A O 1
ATOM 1387 N N . ALA A 1 191 ? 41.424 -24.170 -21.189 1.00 63.91 191 ALA A N 1
ATOM 1388 C CA . ALA A 1 191 ? 41.283 -25.522 -20.663 1.00 63.91 191 ALA A CA 1
ATOM 1389 C C . ALA A 1 191 ? 40.865 -25.517 -19.175 1.00 63.91 191 ALA A C 1
ATOM 1391 O O . ALA A 1 191 ? 41.300 -24.639 -18.423 1.00 63.91 191 ALA A O 1
ATOM 1392 N N . PRO A 1 192 ? 40.054 -26.494 -18.724 1.00 57.78 192 PRO A N 1
ATOM 1393 C CA . PRO A 1 192 ? 39.620 -26.578 -17.336 1.00 57.78 192 PRO A CA 1
ATOM 1394 C C . PRO A 1 192 ? 40.816 -26.803 -16.405 1.00 57.78 192 PRO A C 1
ATOM 1396 O O . PRO A 1 192 ? 41.570 -27.766 -16.553 1.00 57.78 192 PRO A O 1
ATOM 1399 N N . ALA A 1 193 ? 40.971 -25.910 -15.427 1.00 53.84 193 ALA A N 1
ATOM 1400 C CA . ALA A 1 193 ? 41.912 -26.084 -14.333 1.00 53.84 193 ALA A CA 1
ATOM 1401 C C . ALA A 1 193 ? 41.444 -27.234 -13.430 1.00 53.84 193 ALA A C 1
ATOM 1403 O O . ALA A 1 193 ? 40.304 -27.273 -12.967 1.00 53.84 193 ALA A O 1
ATOM 1404 N N . THR A 1 194 ? 42.347 -28.179 -13.196 1.00 54.62 194 THR A N 1
ATOM 1405 C CA . THR A 1 194 ? 42.183 -29.328 -12.308 1.00 54.62 194 THR A CA 1
ATOM 1406 C C . THR A 1 194 ? 41.891 -28.887 -10.875 1.00 54.62 194 THR A C 1
ATOM 1408 O O . THR A 1 194 ? 42.688 -28.168 -10.271 1.00 54.62 194 THR A O 1
ATOM 1411 N N . SER A 1 195 ? 40.773 -29.354 -10.318 1.00 48.44 195 SER A N 1
ATOM 1412 C CA . SER A 1 195 ? 40.429 -29.216 -8.900 1.00 48.44 195 SER A CA 1
ATOM 1413 C C . SER A 1 195 ? 41.430 -29.965 -8.007 1.00 48.44 195 SER A C 1
ATOM 1415 O O . SER A 1 195 ? 41.638 -31.161 -8.225 1.00 48.44 195 SER A O 1
ATOM 1417 N N . PRO A 1 196 ? 42.016 -29.337 -6.969 1.00 61.38 196 PRO A N 1
ATOM 1418 C CA . PRO A 1 196 ? 42.695 -30.075 -5.920 1.00 61.38 196 PRO A CA 1
ATOM 1419 C C . PRO A 1 196 ? 41.705 -30.612 -4.878 1.00 61.38 196 PRO A C 1
ATOM 1421 O O . PRO A 1 196 ? 40.894 -29.901 -4.288 1.00 61.38 196 PRO A O 1
ATOM 1424 N N . SER A 1 197 ? 41.845 -31.919 -4.701 1.00 59.09 197 SER A N 1
ATOM 1425 C CA . SER A 1 197 ? 41.364 -32.811 -3.653 1.00 59.09 197 SER A CA 1
ATOM 1426 C C . SER A 1 197 ? 41.471 -32.265 -2.215 1.00 59.09 197 SER A C 1
ATOM 1428 O O . SER A 1 197 ? 42.542 -31.854 -1.784 1.00 59.09 197 SER A O 1
ATOM 1430 N N . SER A 1 198 ? 40.350 -32.376 -1.492 1.00 58.47 198 SER A N 1
ATOM 1431 C CA . SER A 1 198 ? 40.143 -32.689 -0.062 1.00 58.47 198 SER A CA 1
ATOM 1432 C C . SER A 1 198 ? 41.162 -32.255 1.006 1.00 58.47 198 SER A C 1
ATOM 1434 O O . SER A 1 198 ? 42.289 -32.742 1.038 1.00 58.47 198 SER A O 1
ATOM 1436 N N . ALA A 1 199 ? 40.675 -31.536 2.026 1.00 53.09 199 ALA A N 1
ATOM 1437 C CA . ALA A 1 199 ? 41.228 -31.554 3.387 1.00 53.09 199 ALA A CA 1
ATOM 1438 C C . ALA A 1 199 ? 40.116 -31.335 4.451 1.00 53.09 199 ALA A C 1
ATOM 1440 O O . ALA A 1 199 ? 39.086 -30.746 4.124 1.00 53.09 199 ALA A O 1
ATOM 1441 N N . PRO A 1 200 ? 40.279 -31.868 5.682 1.00 60.47 200 PRO A N 1
ATOM 1442 C CA . PRO A 1 200 ? 39.187 -32.358 6.531 1.00 60.47 200 PRO A CA 1
ATOM 1443 C C . PRO A 1 200 ? 38.611 -31.341 7.533 1.00 60.47 200 PRO A C 1
ATOM 1445 O O . PRO A 1 200 ? 39.227 -30.332 7.868 1.00 60.47 200 PRO A O 1
ATOM 1448 N N . ALA A 1 201 ? 37.426 -31.681 8.047 1.00 54.16 201 ALA A N 1
ATOM 1449 C CA . ALA A 1 201 ? 36.707 -30.996 9.119 1.00 54.16 201 ALA A CA 1
ATOM 1450 C C . ALA A 1 201 ? 37.460 -30.988 10.466 1.00 54.16 201 ALA A C 1
ATOM 1452 O O . ALA A 1 201 ? 38.092 -31.991 10.810 1.00 54.16 201 ALA A O 1
ATOM 1453 N N . PRO A 1 202 ? 37.270 -29.944 11.295 1.00 57.81 202 PRO A N 1
ATOM 1454 C CA . PRO A 1 202 ? 37.425 -30.060 12.736 1.00 57.81 202 PRO A CA 1
ATOM 1455 C C . PRO A 1 202 ? 36.090 -29.935 13.494 1.00 57.81 202 PRO A C 1
ATOM 1457 O O . PRO A 1 202 ? 35.298 -29.023 13.282 1.00 57.81 202 PRO A O 1
ATOM 1460 N N . ALA A 1 203 ? 35.908 -30.937 14.356 1.00 48.00 203 ALA A N 1
ATOM 1461 C CA . ALA A 1 203 ? 35.349 -30.967 15.708 1.00 48.00 203 ALA A CA 1
ATOM 1462 C C . ALA A 1 203 ? 34.292 -29.939 16.161 1.00 48.00 203 ALA A C 1
ATOM 1464 O O . ALA A 1 203 ? 34.482 -28.728 16.138 1.00 48.00 203 ALA A O 1
ATOM 1465 N N . ALA A 1 204 ? 33.229 -30.512 16.728 1.00 51.91 204 ALA A N 1
ATOM 1466 C CA . ALA A 1 204 ? 32.267 -29.881 17.614 1.00 51.91 204 ALA A CA 1
ATOM 1467 C C . ALA A 1 204 ? 32.934 -29.202 18.824 1.00 51.91 204 ALA A C 1
ATOM 1469 O O . ALA A 1 204 ? 33.808 -29.797 19.454 1.00 51.91 204 ALA A O 1
ATOM 1470 N N . ASP A 1 205 ? 32.439 -28.017 19.188 1.00 51.38 205 ASP A N 1
ATOM 1471 C CA . ASP A 1 205 ? 32.637 -27.424 20.509 1.00 51.38 205 ASP A CA 1
ATOM 1472 C C . ASP A 1 205 ? 31.274 -27.151 21.156 1.00 51.38 205 ASP A C 1
ATOM 1474 O O . ASP A 1 205 ? 30.427 -26.421 20.634 1.00 51.38 205 ASP A O 1
ATOM 1478 N N . SER A 1 206 ? 31.062 -27.829 22.278 1.00 54.62 206 SER A N 1
ATOM 1479 C CA . SER A 1 206 ? 29.910 -27.711 23.159 1.00 54.62 206 SER A CA 1
ATOM 1480 C C . SER A 1 206 ? 30.117 -26.516 24.089 1.00 54.62 206 SER A C 1
ATOM 1482 O O . SER A 1 206 ? 30.827 -26.627 25.084 1.00 54.62 206 SER A O 1
ATOM 1484 N N . GLY A 1 207 ? 29.455 -25.395 23.803 1.00 50.44 207 GLY A N 1
ATOM 1485 C CA . GLY A 1 207 ? 29.469 -24.192 24.639 1.00 50.44 207 GLY A CA 1
ATOM 1486 C C . GLY A 1 207 ? 28.084 -23.857 25.186 1.00 50.44 207 GLY A C 1
ATOM 1487 O O . GLY A 1 207 ? 27.326 -23.110 24.578 1.00 50.44 207 GLY A O 1
ATOM 1488 N N . GLN A 1 208 ? 27.759 -24.418 26.347 1.00 55.12 208 GLN A N 1
ATOM 1489 C CA . GLN A 1 208 ? 26.558 -24.152 27.132 1.00 55.12 208 GLN A CA 1
ATOM 1490 C C . GLN A 1 208 ? 26.873 -23.100 28.204 1.00 55.12 208 GLN A C 1
ATOM 1492 O O . GLN A 1 208 ? 27.601 -23.414 29.138 1.00 55.12 208 GLN A O 1
ATOM 1497 N N . ALA A 1 209 ? 26.313 -21.887 28.110 1.00 47.28 209 ALA A N 1
ATOM 1498 C CA . ALA A 1 209 ? 26.146 -20.969 29.248 1.00 47.28 209 ALA A CA 1
ATOM 1499 C C . ALA A 1 209 ? 25.251 -19.766 28.891 1.00 47.28 209 ALA A C 1
ATOM 1501 O O . ALA A 1 209 ? 25.473 -19.116 27.876 1.00 47.28 209 ALA A O 1
ATOM 1502 N N . GLY A 1 210 ? 24.302 -19.429 29.773 1.00 51.31 210 GLY A N 1
ATOM 1503 C CA . GLY A 1 210 ? 23.756 -18.067 29.873 1.00 51.31 210 GLY A CA 1
ATOM 1504 C C . GLY A 1 210 ? 22.311 -17.859 29.419 1.00 51.31 210 GLY A C 1
ATOM 1505 O O . GLY A 1 210 ? 22.055 -17.060 28.526 1.00 51.31 210 GLY A O 1
ATOM 1506 N N . GLN A 1 211 ? 21.350 -18.532 30.058 1.00 53.59 211 GLN A N 1
ATOM 1507 C CA . GLN A 1 211 ? 19.971 -18.035 30.103 1.00 53.59 211 GLN A CA 1
ATOM 1508 C C . GLN A 1 211 ? 19.903 -16.910 31.146 1.00 53.59 211 GLN A C 1
ATOM 1510 O O . GLN A 1 211 ? 19.723 -17.178 32.332 1.00 53.59 211 GLN A O 1
ATOM 1515 N N . ASP A 1 212 ? 20.073 -15.662 30.708 1.00 60.31 212 ASP A N 1
ATOM 1516 C CA . ASP A 1 212 ? 19.782 -14.476 31.517 1.00 60.31 212 ASP A CA 1
ATOM 1517 C C . ASP A 1 212 ? 18.272 -14.210 31.496 1.00 60.31 212 ASP A C 1
ATOM 1519 O O . ASP A 1 212 ? 17.698 -13.600 30.592 1.00 60.31 212 ASP A O 1
ATOM 1523 N N . PHE A 1 213 ? 17.619 -14.770 32.507 1.00 56.94 213 PHE A N 1
ATOM 1524 C CA . PHE A 1 213 ? 16.207 -14.614 32.810 1.00 56.94 213 PHE A CA 1
ATOM 1525 C C . PHE A 1 213 ? 15.995 -13.216 33.414 1.00 56.94 213 PHE A C 1
ATOM 1527 O O . PHE A 1 213 ? 16.158 -13.023 34.617 1.00 56.94 213 PHE A O 1
ATOM 1534 N N . ILE A 1 214 ? 15.659 -12.218 32.592 1.00 67.62 214 ILE A N 1
ATOM 1535 C CA . ILE A 1 214 ? 15.259 -10.894 33.094 1.00 67.62 214 ILE A CA 1
ATOM 1536 C C . ILE A 1 214 ? 13.800 -10.974 33.582 1.00 67.62 214 ILE A C 1
ATOM 1538 O O . ILE A 1 214 ? 12.909 -11.256 32.776 1.00 67.62 214 ILE A O 1
ATOM 1542 N N . PRO A 1 215 ? 13.508 -10.728 34.875 1.00 64.12 215 PRO A N 1
ATOM 1543 C CA . PRO A 1 215 ? 12.138 -10.686 35.369 1.00 64.12 215 PRO A CA 1
ATOM 1544 C C . PRO A 1 215 ? 11.415 -9.421 34.880 1.00 64.12 215 PRO A C 1
ATOM 1546 O O . PRO A 1 215 ? 11.873 -8.296 35.076 1.00 64.12 215 PRO A O 1
ATOM 1549 N N . PHE A 1 216 ? 10.252 -9.627 34.263 1.00 55.69 216 PHE A N 1
ATOM 1550 C CA . PHE A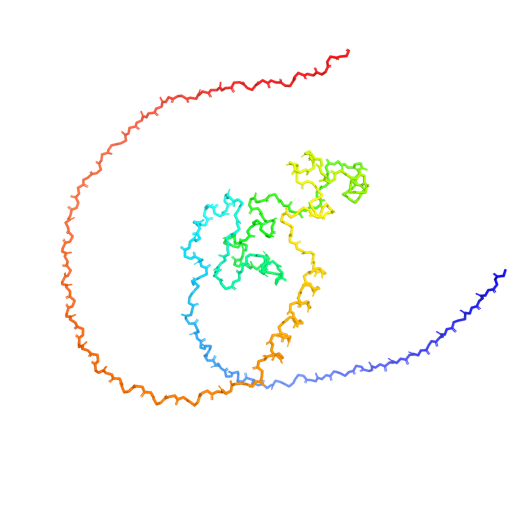 1 216 ? 9.279 -8.590 33.918 1.00 55.69 216 PHE A CA 1
ATOM 1551 C C . PHE A 1 216 ? 8.797 -7.841 35.180 1.00 55.69 216 PHE A C 1
ATOM 1553 O O . PHE A 1 216 ? 8.336 -8.492 36.122 1.00 55.69 216 PHE A O 1
ATOM 1560 N N . PRO A 1 217 ? 8.806 -6.495 35.211 1.00 63.00 217 PRO A N 1
ATOM 1561 C CA . PRO A 1 217 ? 8.071 -5.740 36.218 1.00 63.00 217 PRO A CA 1
ATOM 1562 C C . PRO A 1 217 ? 6.565 -5.819 35.921 1.00 63.00 217 PRO A C 1
ATOM 1564 O O . PRO A 1 217 ? 6.104 -5.439 34.845 1.00 63.00 217 PRO A O 1
ATOM 1567 N N . GLY A 1 218 ? 5.799 -6.354 36.874 1.00 62.19 218 GLY A N 1
ATOM 1568 C CA . GLY A 1 218 ? 4.343 -6.467 36.783 1.00 62.19 218 GLY A CA 1
ATOM 1569 C C . GLY A 1 218 ? 3.619 -5.108 36.788 1.00 62.19 218 GLY A C 1
ATOM 1570 O O . GLY A 1 218 ? 4.172 -4.109 37.255 1.00 62.19 218 GLY A O 1
ATOM 1571 N N . PRO A 1 219 ? 2.369 -5.054 36.296 1.00 66.44 219 PRO A N 1
ATOM 1572 C CA . PRO A 1 219 ? 1.566 -3.837 36.299 1.00 66.44 219 PRO A CA 1
ATOM 1573 C C . PRO A 1 219 ? 1.111 -3.482 37.721 1.00 66.44 219 PRO A C 1
ATOM 1575 O O . PRO A 1 219 ? 0.4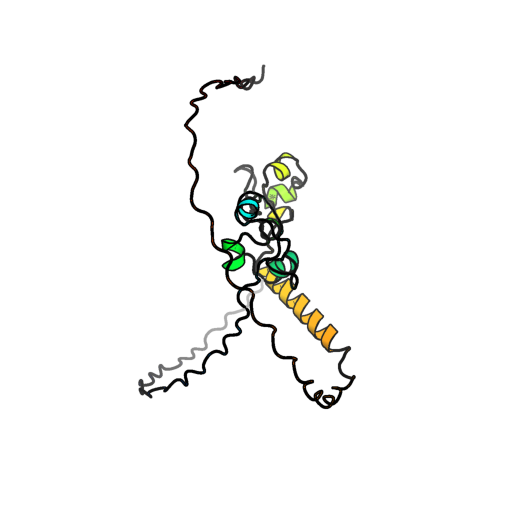13 -4.251 38.383 1.00 66.44 219 PRO A O 1
ATOM 1578 N N . GLN A 1 220 ? 1.492 -2.291 38.185 1.00 57.81 220 GLN A N 1
ATOM 1579 C CA . GLN A 1 220 ? 0.932 -1.681 39.388 1.00 57.81 220 GLN A CA 1
ATOM 1580 C C . GLN A 1 220 ? -0.507 -1.245 39.092 1.00 57.81 220 GLN A C 1
ATOM 1582 O O . GLN A 1 220 ? -0.749 -0.416 38.214 1.00 57.81 220 GLN A O 1
ATOM 1587 N N . GLY A 1 221 ? -1.465 -1.840 39.802 1.00 65.38 221 GLY A N 1
ATOM 1588 C CA . GLY A 1 221 ? -2.864 -1.425 39.761 1.00 65.38 221 GLY A CA 1
ATOM 1589 C C . GLY A 1 221 ? -3.075 -0.030 40.372 1.00 65.38 221 GLY A C 1
ATOM 1590 O O . GLY A 1 221 ? -2.232 0.451 41.134 1.00 65.38 221 GLY A O 1
ATOM 1591 N N . PRO A 1 222 ? -4.200 0.633 40.053 1.00 70.06 222 PRO A N 1
ATOM 1592 C CA . PRO A 1 222 ? -4.493 1.973 40.541 1.00 70.06 222 PRO A CA 1
ATOM 1593 C C . PRO A 1 222 ? -4.844 1.949 42.034 1.00 70.06 222 PRO A C 1
ATOM 1595 O O . PRO A 1 222 ? -5.764 1.244 42.450 1.00 70.06 222 PRO A O 1
ATOM 1598 N N . GLN A 1 223 ? -4.135 2.749 42.835 1.00 57.34 223 GLN A N 1
ATOM 1599 C CA . GLN A 1 223 ? -4.573 3.071 44.190 1.00 57.34 223 GLN A CA 1
ATOM 1600 C C . GLN A 1 223 ? -5.807 3.974 44.123 1.00 57.34 223 GLN A C 1
ATOM 1602 O O . GLN A 1 223 ? -5.787 5.027 43.479 1.00 57.34 223 GLN A O 1
ATOM 1607 N N . LYS A 1 224 ? -6.873 3.545 44.794 1.00 60.00 224 LYS A N 1
ATOM 1608 C CA . LYS A 1 224 ? -8.061 4.331 45.101 1.00 60.00 224 LYS A CA 1
ATOM 1609 C C . LYS A 1 224 ? -8.449 4.074 46.546 1.00 60.00 224 LYS A C 1
ATOM 1611 O O . LYS A 1 224 ? -8.305 2.907 46.973 1.00 60.00 224 LYS A O 1
#

Secondary structure (DSSP, 8-state):
------------------PPP----------------------S-TTPPPHHHHHHS-----SSSSS-HHHHHHTT-TT-HHHHHTTTTTTTTT-TTSPP-S---SSSSS-HHHHHHTTGGG-HHHHHHTTTTTTTT-SSPPPPHHHHHHHHHHHHHHHHHHHHS---S--PPPPPPPPPP-PPPPPPPPPPPPPP-----------------PPPPPPPPPP-

Solvent-accessible surface area (backbone atoms only — not comparable to full-atom values): 14845 Å² total; per-residue (Å²): 138,88,80,89,81,82,88,84,83,85,82,88,78,89,79,81,89,78,87,76,81,88,76,89,68,90,76,79,69,79,80,68,75,73,78,74,73,82,70,65,83,72,53,57,28,95,84,54,72,54,63,68,56,34,55,72,33,65,38,68,42,35,48,36,88,92,48,52,37,65,56,38,42,47,67,65,40,57,79,35,67,72,27,59,77,56,33,34,13,17,31,46,41,16,32,73,61,23,74,50,39,41,67,43,55,89,51,96,87,52,51,38,66,57,39,41,75,71,62,45,60,80,36,64,73,33,59,77,66,39,32,17,20,51,68,50,66,45,76,47,39,56,70,52,74,66,54,27,53,53,47,47,54,52,50,53,53,51,52,53,53,63,59,67,80,63,82,84,76,77,84,75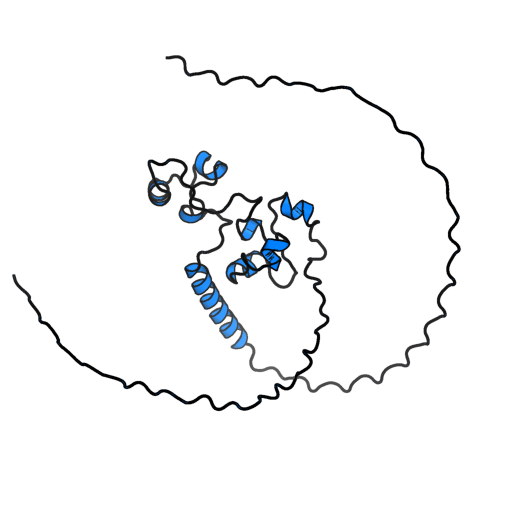,75,82,72,80,77,78,77,80,73,81,76,77,77,80,76,82,78,80,77,84,78,81,82,83,81,87,84,84,87,82,79,89,80,92,84,88,83,83,89,80,80,76,82,77,85,76,87,84,74,85,90,127

Nearest PDB structures (foldseek):
  1jvr-assembly1_A  TM=1.536E-01  e=5.269E+00  Human T-lymphotropic virus 2

Organism: Gonium pectorale (NCBI:txid33097)

Radius of gyration: 32.37 Å; Cα contacts (8 Å, |Δi|>4): 171; chains: 1; bounding box: 96×50×90 Å

Mean predicted aligned error: 20.93 Å

pLDDT: mean 70.12, std 16.27, range [38.0, 94.81]